Protein AF-A0A2N2T856-F1 (afdb_monomer_lite)

Secondary structure (DSSP, 8-state):
----HHHHHHHHHHHHHHHT-SS-HHHHHHHHHHH-TT--HHHHHHHHHHHHHHHHTHHHHHHSSSS--HHHHHHHHHHHTT---HHHHTTTS-HHHHHHHHH---TT--HHHHHT--HHHHHHHTTTS-HHHHHHHHHHHTSPPPEEEEE-TTT--HHHHHHHHHHTT--EEE-SS-TTEEEESS---GGGSHHHHTTSEEE--HHHHHHHHHHT--TT-EEEEET-TTTHHHHHHHHHTTT-SEEEEE-S-HHHHTTHHHHHHH--

Sequence (268 aa):
MELTPPLLQLATQALDRVLDFKRPADSELSAFFRDNKKLGPRERAFVAEAVFGVLRRYRYLSVVVPAANPRTLIIAWLIKSRGMSGATLEQFAKPELVQHIRDAKTDDLPLAVAAELPEWVVEKLQPVMSDADILVLGRALQQPAPMDVRVNAYKADRDTVLAQLREEGLAVEPTPYSPWGIRFKDHPAINRHPLFVDGSLEVQDDGSQLLALLLGARRGEMVCDFCAGAGGKTLAIGAMMASTGRLYAFDVAEKRLVKLKPRLARSG

Structure (mmCIF, N/CA/C/O backbone):
data_AF-A0A2N2T856-F1
#
_entry.id   AF-A0A2N2T856-F1
#
loop_
_atom_site.group_PDB
_atom_site.id
_atom_site.type_symbol
_atom_site.label_atom_id
_atom_site.label_alt_id
_atom_site.label_comp_id
_atom_site.label_asym_id
_atom_site.label_entity_id
_atom_site.label_seq_id
_atom_site.pdbx_PDB_ins_code
_atom_site.Cartn_x
_atom_site.Cartn_y
_atom_site.Cartn_z
_atom_site.occupancy
_atom_site.B_iso_or_equiv
_atom_site.auth_seq_id
_atom_site.auth_comp_id
_atom_site.auth_asym_id
_atom_site.auth_atom_id
_atom_site.pdbx_PDB_model_num
ATOM 1 N N . MET A 1 1 ? 21.699 0.999 -1.774 1.00 67.12 1 MET A N 1
ATOM 2 C CA . MET A 1 1 ? 22.131 -0.410 -1.879 1.00 67.12 1 MET A CA 1
ATOM 3 C C . MET A 1 1 ? 22.601 -0.630 -3.299 1.00 67.12 1 MET A C 1
ATOM 5 O O . MET A 1 1 ? 21.947 -0.122 -4.202 1.00 67.12 1 MET A O 1
ATOM 9 N N . GLU A 1 2 ? 23.722 -1.315 -3.479 1.00 84.25 2 GLU A N 1
ATOM 10 C CA . GLU A 1 2 ? 24.259 -1.640 -4.800 1.00 84.25 2 GLU A CA 1
ATOM 11 C C . GLU A 1 2 ? 23.470 -2.799 -5.427 1.00 84.25 2 GLU A C 1
ATOM 13 O O . GLU A 1 2 ? 23.061 -3.730 -4.728 1.00 84.25 2 GLU A O 1
ATOM 18 N N . LEU A 1 3 ? 23.191 -2.710 -6.728 1.00 92.44 3 LEU A N 1
ATOM 19 C CA . LEU A 1 3 ? 22.510 -3.770 -7.466 1.00 92.44 3 LEU A CA 1
ATOM 20 C C . LEU A 1 3 ? 23.488 -4.928 -7.690 1.00 92.44 3 LEU A C 1
ATOM 22 O O . LEU A 1 3 ? 24.631 -4.699 -8.062 1.00 92.44 3 LEU A O 1
ATOM 26 N N . THR A 1 4 ? 23.042 -6.170 -7.504 1.00 93.94 4 THR A N 1
ATOM 27 C CA . THR A 1 4 ? 23.861 -7.364 -7.771 1.00 93.94 4 THR A CA 1
ATOM 28 C C . THR A 1 4 ? 23.115 -8.339 -8.684 1.00 93.94 4 THR A C 1
ATOM 30 O O . THR A 1 4 ? 21.877 -8.329 -8.702 1.00 93.94 4 THR A O 1
ATOM 33 N N . PRO A 1 5 ? 23.815 -9.211 -9.442 1.00 94.00 5 PRO A N 1
ATOM 34 C CA . PRO A 1 5 ? 23.141 -10.161 -10.324 1.00 94.00 5 PRO A CA 1
ATOM 35 C C . PRO A 1 5 ? 22.185 -11.114 -9.580 1.00 94.00 5 PRO A C 1
ATOM 37 O O . PRO A 1 5 ? 21.058 -11.283 -10.057 1.00 94.00 5 PRO A O 1
ATOM 40 N N . PRO A 1 6 ? 22.541 -11.668 -8.395 1.00 95.06 6 PRO A N 1
ATOM 41 C CA . PRO A 1 6 ? 21.612 -12.474 -7.602 1.00 95.06 6 PRO A CA 1
ATOM 42 C C . PRO A 1 6 ? 20.369 -11.695 -7.166 1.00 95.06 6 PRO A C 1
ATOM 44 O O . PRO A 1 6 ? 19.256 -12.211 -7.240 1.00 95.06 6 PRO A O 1
ATOM 47 N N . LEU A 1 7 ? 20.533 -10.436 -6.752 1.00 95.38 7 LEU A N 1
ATOM 48 C CA . LEU A 1 7 ? 19.412 -9.613 -6.310 1.00 95.38 7 LEU A CA 1
ATOM 49 C C . LEU A 1 7 ? 18.451 -9.285 -7.463 1.00 95.38 7 LEU A C 1
ATOM 51 O O . LEU A 1 7 ? 17.234 -9.364 -7.296 1.00 95.38 7 LEU A O 1
ATOM 55 N N . LEU A 1 8 ? 18.984 -8.976 -8.649 1.00 96.38 8 LEU A N 1
ATOM 56 C CA . LEU A 1 8 ? 18.178 -8.782 -9.854 1.00 96.38 8 LEU A CA 1
ATOM 57 C C . LEU A 1 8 ? 17.427 -10.065 -10.243 1.00 96.38 8 LEU A C 1
ATOM 59 O O . LEU A 1 8 ? 16.256 -10.007 -10.622 1.00 96.38 8 LEU A O 1
ATOM 63 N N . GLN A 1 9 ? 18.079 -11.226 -10.139 1.00 96.88 9 GLN A N 1
ATOM 64 C CA . GLN A 1 9 ? 17.449 -12.519 -10.407 1.00 96.88 9 GLN A CA 1
ATOM 65 C C . GLN A 1 9 ? 16.299 -12.800 -9.431 1.00 96.88 9 GLN A C 1
ATOM 67 O O . GLN A 1 9 ? 15.224 -13.205 -9.867 1.00 96.88 9 GLN A O 1
ATOM 72 N N . LEU A 1 10 ? 16.487 -12.527 -8.139 1.00 97.31 10 LEU A N 1
ATOM 73 C CA . LEU A 1 10 ? 15.441 -12.672 -7.124 1.00 97.31 10 LEU A CA 1
ATOM 74 C C . LEU A 1 10 ? 14.243 -11.758 -7.398 1.00 97.31 10 LEU A C 1
ATOM 76 O O . LEU A 1 10 ? 13.104 -12.212 -7.338 1.00 97.31 10 LEU A O 1
ATOM 80 N N . ALA A 1 11 ? 14.487 -10.492 -7.747 1.00 98.00 11 ALA A N 1
ATOM 81 C CA . ALA A 1 11 ? 13.417 -9.570 -8.126 1.00 98.00 11 ALA A CA 1
ATOM 82 C C . ALA A 1 11 ? 12.671 -10.050 -9.384 1.00 98.00 11 ALA A C 1
ATOM 84 O O . ALA A 1 11 ? 11.444 -10.001 -9.425 1.00 98.00 11 ALA A O 1
ATOM 85 N N . THR A 1 12 ? 13.400 -10.586 -10.370 1.00 97.94 12 THR A N 1
ATOM 86 C CA . THR A 1 12 ? 12.825 -11.170 -11.595 1.00 97.94 12 THR A CA 1
ATOM 87 C C . THR A 1 12 ? 11.903 -12.346 -11.269 1.00 97.94 12 THR A C 1
ATOM 89 O O . THR A 1 12 ? 10.775 -12.380 -11.743 1.00 97.94 12 THR A O 1
ATOM 92 N N . GLN A 1 13 ? 12.348 -13.280 -10.421 1.00 97.81 13 GLN A N 1
ATOM 93 C CA . GLN A 1 13 ? 11.553 -14.441 -9.997 1.00 97.81 13 GLN A CA 1
ATOM 94 C C . GLN A 1 13 ? 10.320 -14.045 -9.178 1.00 97.81 13 GLN A C 1
ATOM 96 O O . GLN A 1 13 ? 9.264 -14.659 -9.312 1.00 97.81 13 GLN A O 1
ATOM 101 N N . ALA A 1 14 ? 10.445 -13.034 -8.315 1.00 97.88 14 ALA A N 1
ATOM 102 C CA . ALA A 1 14 ? 9.319 -12.530 -7.540 1.00 97.88 14 ALA A CA 1
ATOM 103 C C . ALA A 1 14 ? 8.265 -11.880 -8.448 1.00 97.88 14 ALA A C 1
ATOM 105 O O . ALA A 1 14 ? 7.078 -12.155 -8.294 1.00 97.88 14 ALA A O 1
ATOM 106 N N . LEU A 1 15 ? 8.697 -11.054 -9.406 1.00 98.25 15 LEU A N 1
ATOM 107 C CA . LEU A 1 15 ? 7.801 -10.405 -10.360 1.00 98.25 15 LEU A CA 1
ATOM 108 C C . LEU A 1 15 ? 7.115 -11.421 -11.283 1.00 98.25 15 LEU A C 1
ATOM 110 O O . LEU A 1 15 ? 5.923 -11.286 -11.528 1.00 98.25 15 LEU A O 1
ATOM 114 N N . ASP A 1 16 ? 7.831 -12.451 -11.736 1.00 97.62 16 ASP A N 1
ATOM 115 C CA . ASP A 1 16 ? 7.279 -13.538 -12.555 1.00 97.62 16 ASP A CA 1
ATOM 116 C C . ASP A 1 16 ? 6.061 -14.198 -11.885 1.00 97.62 16 ASP A C 1
ATOM 118 O O . ASP A 1 16 ? 4.973 -14.226 -12.453 1.00 97.62 16 ASP A O 1
ATOM 122 N N . ARG A 1 17 ? 6.190 -14.583 -10.606 1.00 96.50 17 ARG A N 1
ATOM 123 C CA . ARG A 1 17 ? 5.071 -15.143 -9.821 1.00 96.50 17 ARG A CA 1
ATOM 124 C C . ARG A 1 17 ? 3.871 -14.204 -9.709 1.00 96.50 17 ARG A C 1
ATOM 126 O O . ARG A 1 17 ? 2.739 -14.659 -9.582 1.00 96.50 17 ARG A O 1
ATOM 133 N N . VAL A 1 18 ? 4.119 -12.898 -9.684 1.00 96.94 18 VAL A N 1
ATOM 134 C CA . VAL A 1 18 ? 3.075 -11.883 -9.520 1.00 96.94 18 VAL A CA 1
ATOM 135 C C . VAL A 1 18 ? 2.354 -11.604 -10.842 1.00 96.94 18 VAL A C 1
ATOM 137 O O . VAL A 1 18 ? 1.139 -11.403 -10.835 1.00 96.94 18 VAL A O 1
ATOM 140 N N . LEU A 1 19 ? 3.069 -11.642 -11.970 1.00 95.56 19 LEU A N 1
ATOM 141 C CA . LEU A 1 19 ? 2.508 -11.431 -13.310 1.00 95.56 19 LEU A CA 1
ATOM 142 C C . LEU A 1 19 ? 1.691 -12.622 -13.836 1.00 95.56 19 LEU A C 1
ATOM 144 O O . LEU A 1 19 ? 1.009 -12.488 -14.846 1.00 95.56 19 LEU A O 1
ATOM 148 N N . ASP A 1 20 ? 1.668 -13.745 -13.119 1.00 92.25 20 ASP A N 1
ATOM 149 C CA . ASP A 1 20 ? 0.710 -14.835 -13.341 1.00 92.25 20 ASP A CA 1
ATOM 150 C C . ASP A 1 20 ? -0.743 -14.448 -12.987 1.00 92.25 20 ASP A C 1
ATOM 152 O O . ASP A 1 20 ? -1.675 -15.170 -13.340 1.00 92.25 20 ASP A O 1
ATOM 156 N N . PHE A 1 21 ? -0.950 -13.362 -12.227 1.00 88.88 21 PHE A N 1
ATOM 157 C CA . PHE A 1 21 ? -2.255 -12.839 -11.782 1.00 88.88 21 PHE A CA 1
ATOM 158 C C . PHE A 1 21 ? -3.193 -13.850 -11.084 1.00 88.88 21 PHE A C 1
ATOM 160 O O . PHE A 1 21 ? -4.389 -13.602 -10.934 1.00 88.88 21 PHE A O 1
ATOM 167 N N . LYS A 1 22 ? -2.671 -14.979 -10.588 1.00 91.69 22 LYS A N 1
ATOM 168 C CA . LYS A 1 22 ? -3.469 -16.013 -9.896 1.00 91.69 22 LYS A CA 1
ATOM 169 C C . LYS A 1 22 ? -3.916 -15.600 -8.496 1.00 91.69 22 LYS A C 1
ATOM 171 O O . LYS A 1 22 ? -4.908 -16.121 -7.986 1.00 91.69 22 LYS A O 1
ATOM 176 N N . ARG A 1 23 ? -3.164 -14.714 -7.841 1.00 93.12 23 ARG A N 1
ATOM 177 C CA . ARG A 1 23 ? -3.439 -14.209 -6.491 1.00 93.12 23 ARG A CA 1
ATOM 178 C C . ARG A 1 23 ? -2.992 -12.749 -6.364 1.00 93.12 23 ARG A C 1
ATOM 180 O O . ARG A 1 23 ? -2.212 -12.281 -7.191 1.00 93.12 23 ARG A O 1
ATOM 187 N N . PRO A 1 24 ? -3.446 -12.031 -5.321 1.00 94.38 24 PRO A N 1
ATOM 188 C CA . PRO A 1 24 ? -2.979 -10.678 -5.041 1.00 94.38 24 PRO A CA 1
ATOM 189 C C . PRO A 1 24 ? -1.450 -10.588 -4.912 1.00 94.38 24 PRO A C 1
ATOM 191 O O . PRO A 1 24 ? -0.816 -11.454 -4.302 1.00 94.38 24 PRO A O 1
ATOM 194 N N . ALA A 1 25 ? -0.865 -9.521 -5.463 1.00 95.44 25 ALA A N 1
ATOM 195 C CA . ALA A 1 25 ? 0.586 -9.329 -5.534 1.00 95.44 25 ALA A CA 1
ATOM 196 C C . ALA A 1 25 ? 1.273 -9.343 -4.157 1.00 95.44 25 ALA A C 1
ATOM 198 O O . ALA A 1 25 ? 2.336 -9.935 -3.992 1.00 95.44 25 ALA A O 1
ATOM 199 N N . ASP A 1 26 ? 0.647 -8.736 -3.149 1.00 94.06 26 ASP A N 1
ATOM 200 C CA . ASP A 1 26 ? 1.120 -8.724 -1.761 1.00 94.06 26 ASP A CA 1
ATOM 201 C C . ASP A 1 26 ? 1.180 -10.133 -1.152 1.00 94.06 26 ASP A C 1
ATOM 203 O O . ASP A 1 26 ? 2.118 -10.478 -0.425 1.00 94.06 26 ASP A O 1
ATOM 207 N N . SER A 1 27 ? 0.199 -10.970 -1.485 1.00 94.31 27 SER A N 1
ATOM 208 C CA . SER A 1 27 ? 0.093 -12.350 -1.027 1.00 94.31 27 SER A CA 1
ATOM 209 C C . SER A 1 27 ? 1.157 -13.237 -1.676 1.00 94.31 27 SER A C 1
ATOM 211 O O . SER A 1 27 ? 1.804 -14.014 -0.965 1.00 94.31 27 SER A O 1
ATOM 213 N N . GLU A 1 28 ? 1.383 -13.090 -2.985 1.00 96.62 28 GLU A N 1
ATOM 214 C CA . GLU A 1 28 ? 2.440 -13.811 -3.709 1.00 96.62 28 GLU A CA 1
ATOM 215 C C . GLU A 1 28 ? 3.835 -13.375 -3.268 1.00 96.62 28 GLU A C 1
ATOM 217 O O . GLU A 1 28 ? 4.680 -14.217 -2.967 1.00 96.62 28 GLU A O 1
ATOM 222 N N . LEU A 1 29 ? 4.068 -12.073 -3.106 1.00 96.31 29 LEU A N 1
ATOM 223 C CA . LEU A 1 29 ? 5.341 -11.559 -2.611 1.00 96.31 29 LEU A CA 1
ATOM 224 C C . LEU A 1 29 ? 5.622 -12.025 -1.171 1.00 96.31 29 LEU A C 1
ATOM 226 O O . LEU A 1 29 ? 6.735 -12.436 -0.837 1.00 96.31 29 LEU A O 1
ATOM 230 N N . SER A 1 30 ? 4.593 -12.044 -0.319 1.00 95.19 30 SER A N 1
ATOM 231 C CA . SER A 1 30 ? 4.699 -12.599 1.033 1.00 95.19 30 SER A CA 1
ATOM 232 C C . SER A 1 30 ? 5.027 -14.094 1.019 1.00 95.19 30 SER A C 1
ATOM 234 O O . SER A 1 30 ? 5.785 -14.560 1.870 1.00 95.19 30 SER A O 1
ATOM 236 N N . ALA A 1 31 ? 4.460 -14.863 0.083 1.00 96.06 31 ALA A N 1
ATOM 237 C CA . ALA A 1 31 ? 4.803 -16.272 -0.108 1.00 96.06 31 ALA A CA 1
ATOM 238 C C . ALA A 1 31 ? 6.249 -16.434 -0.584 1.00 96.06 31 ALA A C 1
ATOM 240 O O . ALA A 1 31 ? 7.007 -17.183 0.028 1.00 96.06 31 ALA A O 1
ATOM 241 N N . PHE A 1 32 ? 6.667 -15.645 -1.573 1.00 96.94 32 PHE A N 1
ATOM 242 C CA . PHE A 1 32 ? 8.035 -15.625 -2.073 1.00 96.94 32 PHE A CA 1
ATOM 243 C C . PHE A 1 32 ? 9.062 -15.373 -0.958 1.00 96.94 32 PHE A C 1
ATOM 245 O O . PHE A 1 32 ? 10.062 -16.083 -0.869 1.00 96.94 32 PHE A O 1
ATOM 252 N N . PHE A 1 33 ? 8.818 -14.426 -0.045 1.00 97.25 33 PHE A N 1
ATOM 253 C CA . PHE A 1 33 ? 9.728 -14.183 1.084 1.00 97.25 33 PHE A CA 1
ATOM 254 C C . PHE A 1 33 ? 9.737 -15.295 2.138 1.00 97.25 33 PHE A C 1
ATOM 256 O O . PHE A 1 33 ? 10.761 -15.486 2.800 1.00 97.25 33 PHE A O 1
ATOM 263 N N . ARG A 1 34 ? 8.637 -16.043 2.297 1.00 96.12 34 ARG A N 1
ATOM 264 C CA . ARG A 1 34 ? 8.609 -17.237 3.160 1.00 96.12 34 ARG A CA 1
ATOM 265 C C . ARG A 1 34 ? 9.413 -18.386 2.568 1.00 96.12 34 ARG A C 1
ATOM 267 O O . ARG A 1 34 ? 10.055 -19.100 3.335 1.00 96.12 34 ARG A O 1
ATOM 274 N N . ASP A 1 35 ? 9.408 -18.527 1.247 1.00 96.50 35 ASP A N 1
ATOM 275 C CA . ASP A 1 35 ? 10.230 -19.511 0.538 1.00 96.50 35 ASP A CA 1
ATOM 276 C C . ASP A 1 35 ? 11.718 -19.111 0.576 1.00 96.50 35 ASP A C 1
ATOM 278 O O . ASP A 1 35 ? 12.602 -19.959 0.665 1.00 96.50 35 ASP A O 1
ATOM 282 N N . ASN A 1 36 ? 12.002 -17.805 0.613 1.00 95.56 36 ASN A N 1
ATOM 283 C CA . ASN A 1 36 ? 13.349 -17.229 0.610 1.00 95.56 36 ASN A CA 1
ATOM 284 C C . ASN A 1 36 ? 13.733 -16.625 1.977 1.00 95.56 36 ASN A C 1
ATOM 286 O O . ASN A 1 36 ? 14.029 -15.433 2.115 1.00 95.56 36 ASN A O 1
ATOM 290 N N . LYS A 1 37 ? 13.749 -17.459 3.026 1.00 93.81 37 LYS A N 1
ATOM 291 C CA . LYS A 1 37 ? 13.978 -17.010 4.419 1.00 93.81 37 LYS A CA 1
ATOM 292 C C . LYS A 1 37 ? 15.338 -16.351 4.662 1.00 93.81 37 LYS A C 1
ATOM 294 O O . LYS A 1 37 ? 15.437 -15.543 5.580 1.00 93.81 37 LYS A O 1
ATOM 299 N N . LYS A 1 38 ? 16.346 -16.688 3.850 1.00 93.69 38 LYS A N 1
ATOM 300 C CA . LYS A 1 38 ? 17.722 -16.175 3.960 1.00 93.69 38 LYS A CA 1
ATOM 301 C C . LYS A 1 38 ? 17.860 -14.701 3.563 1.00 93.69 38 LYS A C 1
ATOM 303 O O . LYS A 1 38 ? 18.870 -14.103 3.906 1.00 93.69 38 LYS A O 1
ATOM 308 N N . LEU A 1 39 ? 16.866 -14.129 2.875 1.00 93.00 39 LEU A N 1
ATOM 309 C CA . LEU A 1 39 ? 16.905 -12.726 2.465 1.00 93.00 39 LEU A CA 1
ATOM 310 C C . LEU A 1 39 ? 16.872 -11.798 3.677 1.00 93.00 39 LEU A C 1
ATOM 312 O O . LEU A 1 39 ? 15.948 -11.848 4.498 1.00 93.00 39 LEU A O 1
ATOM 316 N N . GLY A 1 40 ? 17.862 -10.918 3.742 1.00 92.81 40 GLY A N 1
ATOM 317 C CA . GLY A 1 40 ? 17.940 -9.850 4.716 1.00 92.81 40 GLY A CA 1
ATOM 318 C C . GLY A 1 40 ? 16.910 -8.742 4.452 1.00 92.81 40 GLY A C 1
ATOM 319 O O . GLY A 1 40 ? 16.303 -8.668 3.377 1.00 92.81 40 GLY A O 1
ATOM 320 N N . PRO A 1 41 ? 16.715 -7.825 5.417 1.00 91.06 41 PRO A N 1
ATOM 321 C CA . PRO A 1 41 ? 15.741 -6.740 5.293 1.00 91.06 41 PRO A CA 1
ATOM 322 C C . PRO A 1 41 ? 15.954 -5.849 4.060 1.00 91.06 41 PRO A C 1
ATOM 324 O O . PRO A 1 41 ? 14.988 -5.480 3.400 1.00 91.06 41 PRO A O 1
ATOM 327 N N . ARG A 1 42 ? 17.214 -5.544 3.716 1.00 91.88 42 ARG A N 1
ATOM 328 C CA . ARG A 1 42 ? 17.561 -4.684 2.569 1.00 91.88 42 ARG A CA 1
ATOM 329 C C . ARG A 1 42 ? 17.211 -5.328 1.225 1.00 91.88 42 ARG A C 1
ATOM 331 O O . ARG A 1 42 ? 16.672 -4.661 0.349 1.00 91.88 42 ARG A O 1
ATOM 338 N N . GLU A 1 43 ? 17.470 -6.625 1.084 1.00 95.06 43 GLU A N 1
ATOM 339 C CA . GLU A 1 43 ? 17.155 -7.382 -0.133 1.00 95.06 43 GLU A CA 1
ATOM 340 C C . GLU A 1 43 ? 15.642 -7.510 -0.310 1.00 95.06 43 GLU A C 1
ATOM 342 O O . GLU A 1 43 ? 15.123 -7.259 -1.394 1.00 95.06 43 GLU A O 1
ATOM 347 N N . ARG A 1 44 ? 14.915 -7.820 0.775 1.00 95.12 44 ARG A N 1
ATOM 348 C CA . ARG A 1 44 ? 13.445 -7.855 0.765 1.00 95.12 44 ARG A CA 1
ATOM 349 C C . ARG A 1 44 ? 12.843 -6.510 0.378 1.00 95.12 44 ARG A C 1
ATOM 351 O O . ARG A 1 44 ? 11.920 -6.483 -0.430 1.00 95.12 44 ARG A O 1
ATOM 358 N N . ALA A 1 45 ? 13.375 -5.414 0.923 1.00 93.25 45 ALA A N 1
ATOM 359 C CA . ALA A 1 45 ? 12.923 -4.068 0.591 1.00 93.25 45 ALA A CA 1
ATOM 360 C C . ALA A 1 45 ? 13.080 -3.781 -0.908 1.00 93.25 45 ALA A C 1
ATOM 362 O O . ALA A 1 45 ? 12.118 -3.369 -1.544 1.00 93.25 45 ALA A O 1
ATOM 363 N N . PHE A 1 46 ? 14.241 -4.089 -1.493 1.00 95.88 46 PHE A N 1
ATOM 364 C CA . PHE A 1 46 ? 14.455 -3.906 -2.930 1.00 95.88 46 PHE A CA 1
ATOM 365 C C . PHE A 1 46 ? 13.557 -4.788 -3.791 1.00 95.88 46 PHE A C 1
ATOM 367 O O . PHE A 1 46 ? 12.981 -4.300 -4.755 1.00 95.88 46 PHE A O 1
ATOM 374 N N . VAL A 1 47 ? 13.416 -6.075 -3.459 1.00 97.31 47 VAL A N 1
ATOM 375 C CA . VAL A 1 47 ? 12.544 -6.981 -4.223 1.00 97.31 47 VAL A CA 1
ATOM 376 C C . VAL A 1 47 ? 11.098 -6.480 -4.188 1.00 97.31 47 VAL A C 1
ATOM 378 O O . VAL A 1 47 ? 10.442 -6.444 -5.225 1.00 97.31 47 VAL A O 1
ATOM 381 N N . ALA A 1 48 ? 10.612 -6.036 -3.025 1.00 95.81 48 ALA A N 1
ATOM 382 C CA . ALA A 1 48 ? 9.281 -5.451 -2.901 1.00 95.81 48 ALA A CA 1
ATOM 383 C C . ALA A 1 48 ? 9.140 -4.146 -3.699 1.00 95.81 48 ALA A C 1
ATOM 385 O O . ALA A 1 48 ? 8.160 -3.976 -4.424 1.00 95.81 48 ALA A O 1
ATOM 386 N N . GLU A 1 49 ? 10.123 -3.249 -3.598 1.00 94.69 49 GLU A N 1
ATOM 387 C CA . GLU A 1 49 ? 10.151 -1.983 -4.333 1.00 94.69 49 GLU A CA 1
ATOM 388 C C . GLU A 1 49 ? 10.137 -2.216 -5.848 1.00 94.69 49 GLU A C 1
ATOM 390 O O . GLU A 1 49 ? 9.356 -1.579 -6.549 1.00 94.69 49 GLU A O 1
ATOM 395 N N . ALA A 1 50 ? 10.931 -3.165 -6.347 1.00 96.81 50 ALA A N 1
ATOM 396 C CA . ALA A 1 50 ? 10.983 -3.513 -7.762 1.00 96.81 50 ALA A CA 1
ATOM 397 C C . ALA A 1 50 ? 9.654 -4.101 -8.252 1.00 96.81 50 ALA A C 1
ATOM 399 O O . ALA A 1 50 ? 9.130 -3.657 -9.270 1.00 96.81 50 ALA A O 1
ATOM 400 N N . VAL A 1 51 ? 9.072 -5.056 -7.516 1.00 97.31 51 VAL A N 1
ATOM 401 C CA . VAL A 1 51 ? 7.790 -5.678 -7.887 1.00 97.31 51 VAL A CA 1
ATOM 402 C C . VAL A 1 51 ? 6.676 -4.635 -7.940 1.00 97.31 51 VAL A C 1
ATOM 404 O O . VAL A 1 51 ? 6.033 -4.477 -8.975 1.00 97.31 51 VAL A O 1
ATOM 407 N N . PHE A 1 52 ? 6.455 -3.882 -6.860 1.00 95.62 52 PHE A N 1
ATOM 408 C CA . PHE A 1 52 ? 5.379 -2.889 -6.836 1.00 95.62 52 PHE A CA 1
ATOM 409 C C . PHE A 1 52 ? 5.669 -1.682 -7.729 1.00 95.62 52 PHE A C 1
ATOM 411 O O . PHE A 1 52 ? 4.741 -1.116 -8.301 1.00 95.62 52 PHE A O 1
ATOM 418 N N . GLY A 1 53 ? 6.937 -1.301 -7.882 1.00 95.38 53 GLY A N 1
ATOM 419 C CA . GLY A 1 53 ? 7.363 -0.246 -8.793 1.00 95.38 53 GLY A CA 1
ATOM 420 C C . GLY A 1 53 ? 7.075 -0.589 -10.253 1.00 95.38 53 GLY A C 1
ATOM 421 O O . GLY A 1 53 ? 6.559 0.258 -10.979 1.00 95.38 53 GLY A O 1
ATOM 422 N N . VAL A 1 54 ? 7.331 -1.837 -10.661 1.00 96.88 54 VAL A N 1
ATOM 423 C CA . VAL A 1 54 ? 6.952 -2.330 -11.990 1.00 96.88 54 VAL A CA 1
ATOM 424 C C . VAL A 1 54 ? 5.438 -2.397 -12.136 1.00 96.88 54 VAL A C 1
ATOM 426 O O . VAL A 1 54 ? 4.926 -1.902 -13.129 1.00 96.88 54 VAL A O 1
ATOM 429 N N . LEU A 1 55 ? 4.705 -2.950 -11.163 1.00 95.38 55 LEU A N 1
ATOM 430 C CA . LEU A 1 55 ? 3.243 -3.056 -11.258 1.00 95.38 55 LEU A CA 1
ATOM 431 C C . LEU A 1 55 ? 2.552 -1.698 -11.410 1.00 95.38 55 LEU A C 1
ATOM 433 O O . LEU A 1 55 ? 1.638 -1.573 -12.220 1.00 95.38 55 LEU A O 1
ATOM 437 N N . ARG A 1 56 ? 2.991 -0.681 -10.655 1.00 94.50 56 ARG A N 1
ATOM 438 C CA . ARG A 1 56 ? 2.437 0.680 -10.751 1.00 94.50 56 ARG A CA 1
ATOM 439 C C . ARG A 1 56 ? 2.719 1.344 -12.092 1.00 94.50 56 ARG A C 1
ATOM 441 O O . ARG A 1 56 ? 1.997 2.262 -12.453 1.00 94.50 56 ARG A O 1
ATOM 448 N N . ARG A 1 57 ? 3.778 0.917 -12.786 1.00 95.12 57 ARG A N 1
ATOM 449 C CA . ARG A 1 57 ? 4.200 1.479 -14.072 1.00 95.12 57 ARG A CA 1
ATOM 450 C C . ARG A 1 57 ? 4.132 0.475 -15.222 1.00 95.12 57 ARG A C 1
ATOM 452 O O . ARG A 1 57 ? 4.886 0.578 -16.187 1.00 95.12 57 ARG A O 1
ATOM 459 N N . TYR A 1 58 ? 3.315 -0.567 -15.088 1.00 95.88 58 TYR A N 1
ATOM 460 C CA . TYR A 1 58 ? 3.399 -1.729 -15.967 1.00 95.88 58 TYR A CA 1
ATOM 461 C C . TYR A 1 58 ? 3.085 -1.365 -17.420 1.00 95.88 58 TYR A C 1
ATOM 463 O O . TYR A 1 58 ? 3.750 -1.873 -18.324 1.00 95.88 58 TYR A O 1
ATOM 471 N N . ARG A 1 59 ? 2.117 -0.470 -17.665 1.00 95.81 59 ARG A N 1
ATOM 472 C CA . ARG A 1 59 ? 1.707 -0.104 -19.028 1.00 95.81 59 ARG A CA 1
ATOM 473 C C . ARG A 1 59 ? 2.784 0.712 -19.714 1.00 95.81 59 ARG A C 1
ATOM 475 O O . ARG A 1 59 ? 3.204 0.346 -20.807 1.00 95.81 59 ARG A O 1
ATOM 482 N N . TYR A 1 60 ? 3.294 1.749 -19.052 1.00 96.56 60 TYR A N 1
ATOM 483 C CA . TYR A 1 60 ? 4.407 2.538 -19.569 1.00 96.56 60 TYR A CA 1
ATOM 484 C C . TYR A 1 60 ? 5.643 1.669 -19.803 1.00 96.56 60 TYR A C 1
ATOM 486 O O . TYR A 1 60 ? 6.256 1.721 -20.868 1.00 96.56 60 TYR A O 1
ATOM 494 N N . LEU A 1 61 ? 6.005 0.839 -18.818 1.00 97.38 61 LEU A N 1
ATOM 495 C CA . LEU A 1 61 ? 7.196 0.000 -18.906 1.00 97.38 61 LEU A CA 1
ATOM 496 C C . LEU A 1 61 ? 7.089 -1.036 -20.025 1.00 97.38 61 LEU A C 1
ATOM 498 O O . LEU A 1 61 ? 8.105 -1.365 -20.625 1.00 97.38 61 LEU A O 1
ATOM 502 N N . SER A 1 62 ? 5.881 -1.509 -20.334 1.00 96.69 62 SER A N 1
ATOM 503 C CA . SER A 1 62 ? 5.636 -2.430 -21.447 1.00 96.69 62 SER A CA 1
ATOM 504 C C . SER A 1 62 ? 5.824 -1.775 -22.818 1.00 96.69 62 SER A C 1
ATOM 506 O O . SER A 1 62 ? 6.179 -2.474 -23.760 1.00 96.69 62 SER A O 1
ATOM 508 N N . VAL A 1 63 ? 5.637 -0.455 -22.932 1.00 96.50 63 VAL A N 1
ATOM 509 C CA . VAL A 1 63 ? 5.874 0.295 -24.180 1.00 96.50 63 VAL A CA 1
ATOM 510 C C . VAL A 1 63 ? 7.362 0.551 -24.422 1.00 96.50 63 VAL A C 1
ATOM 512 O O . VAL A 1 63 ? 7.814 0.522 -25.561 1.00 96.50 63 VAL A O 1
ATOM 515 N N . VAL A 1 64 ? 8.143 0.793 -23.366 1.00 96.50 64 VAL A N 1
ATOM 516 C CA . VAL A 1 64 ? 9.570 1.154 -23.500 1.00 96.50 64 VAL A CA 1
ATOM 517 C C . VAL A 1 64 ? 10.510 -0.048 -23.634 1.00 96.50 64 VAL A C 1
ATOM 519 O O . VAL A 1 64 ? 11.719 0.134 -23.775 1.00 96.50 64 VAL A O 1
ATOM 522 N N . VAL A 1 65 ? 9.991 -1.273 -23.534 1.00 97.19 65 VAL A N 1
ATOM 523 C CA . VAL A 1 65 ? 10.768 -2.510 -23.689 1.00 97.19 65 VAL A CA 1
ATOM 524 C C . VAL A 1 65 ? 10.424 -3.200 -25.008 1.00 97.19 65 VAL A C 1
ATOM 526 O O . VAL A 1 65 ? 9.268 -3.187 -25.418 1.00 97.19 65 VAL A O 1
ATOM 529 N N . PRO A 1 66 ? 11.380 -3.908 -25.636 1.00 94.12 66 PRO A N 1
ATOM 530 C CA . PRO A 1 66 ? 11.109 -4.630 -26.881 1.00 94.12 66 PRO A CA 1
ATOM 531 C C . PRO A 1 66 ? 10.203 -5.852 -26.667 1.00 94.12 66 PRO A C 1
ATOM 533 O O . PRO A 1 66 ? 9.514 -6.293 -27.581 1.00 94.12 66 PRO A O 1
ATOM 536 N N . ALA A 1 67 ? 10.222 -6.422 -25.460 1.00 95.19 67 ALA A N 1
ATOM 537 C CA . ALA A 1 67 ? 9.334 -7.495 -25.037 1.00 95.19 67 ALA A CA 1
ATOM 538 C C . ALA A 1 67 ? 9.080 -7.369 -23.534 1.00 95.19 67 ALA A C 1
ATOM 540 O O . ALA A 1 67 ? 10.035 -7.279 -22.755 1.00 95.19 67 ALA A O 1
ATOM 541 N N . ALA A 1 68 ? 7.812 -7.384 -23.125 1.00 95.12 68 ALA A N 1
ATOM 542 C CA . ALA A 1 68 ? 7.409 -7.276 -21.727 1.00 95.12 68 ALA A CA 1
ATOM 543 C C . ALA A 1 68 ? 7.574 -8.626 -21.012 1.00 95.12 68 ALA A C 1
ATOM 545 O O . ALA A 1 68 ? 6.697 -9.483 -21.046 1.00 95.12 68 ALA A O 1
ATOM 546 N N . ASN A 1 69 ? 8.721 -8.820 -20.363 1.00 96.44 69 ASN A N 1
ATOM 547 C CA . ASN A 1 69 ? 8.976 -9.946 -19.467 1.00 96.44 69 ASN A CA 1
ATOM 548 C C . ASN A 1 69 ? 9.525 -9.428 -18.128 1.00 96.44 69 ASN A C 1
ATOM 550 O O . ASN A 1 69 ? 9.994 -8.288 -18.062 1.00 96.44 69 ASN A O 1
ATOM 554 N N . PRO A 1 70 ? 9.503 -10.232 -17.049 1.00 97.69 70 PRO A N 1
ATOM 555 C CA . PRO A 1 70 ? 9.881 -9.750 -15.724 1.00 97.69 70 PRO A CA 1
ATOM 556 C C . PRO A 1 70 ? 11.265 -9.085 -15.679 1.00 97.69 70 PRO A C 1
ATOM 558 O O . PRO A 1 70 ? 11.444 -8.051 -15.037 1.00 97.69 70 PRO A O 1
ATOM 561 N N . ARG A 1 71 ? 12.250 -9.626 -16.409 1.00 97.38 71 ARG A N 1
ATOM 562 C CA . ARG A 1 71 ? 13.614 -9.087 -16.406 1.00 97.38 71 ARG A CA 1
ATOM 563 C C . ARG A 1 71 ? 13.689 -7.738 -17.120 1.00 97.38 71 ARG A C 1
ATOM 565 O O . ARG A 1 71 ? 14.267 -6.802 -16.573 1.00 97.38 71 ARG A O 1
ATOM 572 N N . THR A 1 72 ? 13.140 -7.632 -18.331 1.00 97.69 72 THR A N 1
ATOM 573 C CA . THR A 1 72 ? 13.174 -6.383 -19.115 1.00 97.69 72 THR A CA 1
ATOM 574 C C . THR A 1 72 ? 12.389 -5.276 -18.424 1.00 97.69 72 THR A C 1
ATOM 576 O O . THR A 1 72 ? 12.868 -4.146 -18.379 1.00 97.69 72 THR A O 1
ATOM 579 N N . LEU A 1 73 ? 11.253 -5.607 -17.804 1.00 98.38 73 LEU A N 1
ATOM 580 C CA . LEU A 1 73 ? 10.444 -4.661 -17.036 1.00 98.38 73 LEU A CA 1
ATOM 581 C C . LEU A 1 73 ? 11.197 -4.109 -15.818 1.00 98.38 73 LEU A C 1
ATOM 583 O O . LEU A 1 73 ? 11.156 -2.904 -15.580 1.00 98.38 73 LEU A O 1
ATOM 587 N N . ILE A 1 74 ? 11.934 -4.946 -15.077 1.00 98.06 74 ILE A N 1
ATOM 588 C CA . ILE A 1 74 ? 12.752 -4.471 -13.948 1.00 98.06 74 ILE A CA 1
ATOM 589 C C . ILE A 1 74 ? 13.898 -3.580 -14.432 1.00 98.06 74 ILE A C 1
ATOM 591 O O . ILE A 1 74 ? 14.134 -2.529 -13.841 1.00 98.06 74 ILE A O 1
ATOM 595 N N . ILE A 1 75 ? 14.593 -3.954 -15.512 1.00 97.69 75 ILE A N 1
ATOM 596 C CA . ILE A 1 75 ? 15.648 -3.105 -16.091 1.00 97.69 75 ILE A CA 1
ATOM 597 C C . ILE A 1 75 ? 15.065 -1.760 -16.539 1.00 97.69 75 ILE A C 1
ATOM 599 O O . ILE A 1 75 ? 15.627 -0.712 -16.225 1.00 97.69 75 ILE A O 1
ATOM 603 N N . ALA A 1 76 ? 13.905 -1.765 -17.197 1.00 97.75 76 ALA A N 1
ATOM 604 C CA . ALA A 1 76 ? 13.237 -0.538 -17.604 1.00 97.75 76 ALA A CA 1
ATOM 605 C C . ALA A 1 76 ? 12.795 0.318 -16.416 1.00 97.75 76 ALA A C 1
ATOM 607 O O . ALA A 1 76 ? 12.975 1.535 -16.440 1.00 97.75 76 ALA A O 1
ATOM 608 N N . TRP A 1 77 ? 12.291 -0.299 -15.346 1.00 97.50 77 TRP A N 1
ATOM 609 C CA . TRP A 1 77 ? 11.959 0.396 -14.106 1.00 97.50 77 TRP A CA 1
ATOM 610 C C . TRP A 1 77 ? 13.194 1.049 -13.467 1.00 97.50 77 TRP A C 1
ATOM 612 O O . TRP A 1 77 ? 13.136 2.220 -13.076 1.00 97.50 77 TRP A O 1
ATOM 622 N N . LEU A 1 78 ? 14.329 0.341 -13.432 1.00 97.00 78 LEU A N 1
ATOM 623 C CA . LEU A 1 78 ? 15.596 0.868 -12.917 1.00 97.00 78 LEU A CA 1
ATOM 624 C C . LEU A 1 78 ? 16.079 2.094 -13.715 1.00 97.00 78 LEU A C 1
ATOM 626 O O . LEU A 1 78 ? 16.553 3.058 -13.117 1.00 97.00 78 LEU A O 1
ATOM 630 N N . ILE A 1 79 ? 15.904 2.099 -15.039 1.00 96.00 79 ILE A N 1
ATOM 631 C CA . ILE A 1 79 ? 16.269 3.237 -15.901 1.00 96.00 79 ILE A CA 1
ATOM 632 C C . ILE A 1 79 ? 15.264 4.383 -15.740 1.00 96.00 79 ILE A C 1
ATOM 634 O O . ILE A 1 79 ? 15.624 5.481 -15.324 1.00 96.00 79 ILE A O 1
ATOM 638 N N . LYS A 1 80 ? 13.988 4.137 -16.061 1.00 95.00 80 LYS A N 1
ATOM 639 C CA . LYS A 1 80 ? 12.969 5.184 -16.246 1.00 95.00 80 LYS A CA 1
ATOM 640 C C . LYS A 1 80 ? 12.328 5.685 -14.952 1.00 95.00 80 LYS A C 1
ATOM 642 O O . LYS A 1 80 ? 11.657 6.712 -14.978 1.00 95.00 80 LYS A O 1
ATOM 647 N N . SER A 1 81 ? 12.457 4.952 -13.844 1.00 92.94 81 SER A N 1
ATOM 648 C CA . SER A 1 81 ? 11.830 5.322 -12.560 1.00 92.94 81 SER A CA 1
ATOM 649 C C . SER A 1 81 ? 12.852 5.580 -11.465 1.00 92.94 81 SER A C 1
ATOM 651 O O . SER A 1 81 ? 12.687 6.506 -10.682 1.00 92.94 81 SER A O 1
ATOM 653 N N . ARG A 1 82 ? 13.916 4.772 -11.406 1.00 93.44 82 ARG A N 1
ATOM 654 C CA . ARG A 1 82 ? 14.986 4.924 -10.408 1.00 93.44 82 ARG A CA 1
ATOM 655 C C . ARG A 1 82 ? 16.149 5.794 -10.894 1.00 93.44 82 ARG A C 1
ATOM 657 O O . ARG A 1 82 ? 17.027 6.094 -10.091 1.00 93.44 82 ARG A O 1
ATOM 664 N N . GLY A 1 83 ? 16.177 6.168 -12.177 1.00 93.69 83 GLY A N 1
ATOM 665 C CA . GLY A 1 83 ? 17.226 7.013 -12.756 1.00 93.69 83 GLY A CA 1
ATOM 666 C C . GLY A 1 83 ? 18.614 6.368 -12.749 1.00 93.69 83 GLY A C 1
ATOM 667 O O . GLY A 1 83 ? 19.619 7.073 -12.710 1.00 93.69 83 GLY A O 1
ATOM 668 N N . MET A 1 84 ? 18.697 5.034 -12.731 1.00 93.56 84 MET A N 1
ATOM 669 C CA . MET A 1 84 ? 19.978 4.333 -12.715 1.00 93.56 84 MET A CA 1
ATOM 670 C C . MET A 1 84 ? 20.695 4.504 -14.058 1.00 93.56 84 MET A C 1
ATOM 672 O O . MET A 1 84 ? 20.087 4.364 -15.120 1.00 93.56 84 MET A O 1
ATOM 676 N N . SER A 1 85 ? 21.998 4.797 -14.009 1.00 91.75 85 SER A N 1
ATOM 677 C CA . SER A 1 85 ? 22.780 5.039 -15.222 1.00 91.75 85 SER A CA 1
ATOM 678 C C . SER A 1 85 ? 22.835 3.791 -16.109 1.00 91.75 85 SER A C 1
ATOM 680 O O . SER A 1 85 ? 22.965 2.665 -15.619 1.00 91.75 85 SER A O 1
ATOM 682 N N . GLY A 1 86 ? 22.775 3.988 -17.428 1.00 86.50 86 GLY A N 1
ATOM 683 C CA . GLY A 1 86 ? 22.879 2.876 -18.372 1.00 86.50 86 GLY A CA 1
ATOM 684 C C . GLY A 1 86 ? 24.222 2.149 -18.284 1.00 86.50 86 GLY A C 1
ATOM 685 O O . GLY A 1 86 ? 24.234 0.927 -18.328 1.00 86.50 86 GLY A O 1
ATOM 686 N N . ALA A 1 87 ? 25.319 2.867 -18.017 1.00 86.69 87 ALA A N 1
ATOM 687 C CA . ALA A 1 87 ? 26.644 2.271 -17.823 1.00 86.69 87 ALA A CA 1
ATOM 688 C C . ALA A 1 87 ? 26.680 1.284 -16.640 1.00 86.69 87 ALA A C 1
ATOM 690 O O . ALA A 1 87 ? 27.312 0.234 -16.714 1.00 86.69 87 ALA A O 1
ATOM 691 N N . THR A 1 88 ? 25.958 1.581 -15.552 1.00 90.12 88 THR A N 1
ATOM 692 C CA . THR A 1 88 ? 25.784 0.629 -14.444 1.00 90.12 88 THR A CA 1
ATOM 693 C C . THR A 1 88 ? 24.987 -0.593 -14.897 1.00 90.12 88 THR A C 1
ATOM 695 O O . THR A 1 88 ? 25.327 -1.722 -14.554 1.00 90.12 88 THR A O 1
ATOM 698 N N . LEU A 1 89 ? 23.923 -0.383 -15.675 1.00 92.19 89 LEU A N 1
ATOM 699 C CA . LEU A 1 89 ? 23.008 -1.447 -16.090 1.00 92.19 89 LEU A CA 1
ATOM 700 C C . LEU A 1 89 ? 23.538 -2.340 -17.212 1.00 92.19 89 LEU A C 1
ATOM 702 O O . LEU A 1 89 ? 23.090 -3.478 -17.321 1.00 92.19 89 LEU A O 1
ATOM 706 N N . GLU A 1 90 ? 24.524 -1.886 -17.978 1.00 91.56 90 GLU A N 1
ATOM 707 C CA . GLU A 1 90 ? 25.236 -2.686 -18.983 1.00 91.56 90 GLU A CA 1
ATOM 708 C C . GLU A 1 90 ? 25.992 -3.880 -18.364 1.00 91.56 90 GLU A C 1
ATOM 710 O O . GLU A 1 90 ? 26.251 -4.871 -19.041 1.00 91.56 90 GLU A O 1
ATOM 715 N N . GLN A 1 91 ? 26.251 -3.864 -17.050 1.00 91.25 91 GLN A N 1
ATOM 716 C CA . GLN A 1 91 ? 26.765 -5.029 -16.313 1.00 91.25 91 GLN A CA 1
ATOM 717 C C . GLN A 1 91 ? 25.699 -6.118 -16.085 1.00 91.25 91 GLN A C 1
ATOM 719 O O . GLN A 1 91 ? 26.019 -7.268 -15.785 1.00 91.25 91 GLN A O 1
ATOM 724 N N . PHE A 1 92 ? 24.417 -5.764 -16.207 1.00 93.12 92 PHE A N 1
ATOM 725 C CA . PHE A 1 92 ? 23.274 -6.627 -15.898 1.00 93.12 92 PHE A CA 1
ATOM 726 C C . PHE A 1 92 ? 22.395 -6.921 -17.120 1.00 93.12 92 PHE A C 1
ATOM 728 O O . PHE A 1 92 ? 21.581 -7.849 -17.092 1.00 93.12 92 PHE A O 1
ATOM 735 N N . ALA A 1 93 ? 22.525 -6.150 -18.193 1.00 94.31 93 ALA A N 1
ATOM 736 C CA . ALA A 1 93 ? 21.731 -6.254 -19.405 1.00 94.31 93 ALA A CA 1
ATOM 737 C C . ALA A 1 93 ? 22.594 -5.959 -20.632 1.00 94.31 93 ALA A C 1
ATOM 739 O O . ALA A 1 93 ? 23.577 -5.233 -20.554 1.00 94.31 93 ALA A O 1
ATOM 740 N N . LYS A 1 94 ? 22.199 -6.511 -21.781 1.00 95.75 94 LYS A N 1
ATOM 741 C CA . LYS A 1 94 ? 22.882 -6.236 -23.046 1.00 95.75 94 LYS A CA 1
ATOM 742 C C . LYS A 1 94 ? 22.826 -4.729 -23.369 1.00 95.75 94 LYS A C 1
ATOM 744 O O . LYS A 1 94 ? 21.739 -4.157 -23.214 1.00 95.75 94 LYS A O 1
ATOM 749 N N . PRO A 1 95 ? 23.918 -4.097 -23.837 1.00 95.50 95 PRO A N 1
ATOM 750 C CA . PRO A 1 95 ? 23.934 -2.668 -24.155 1.00 95.50 95 PRO A CA 1
ATOM 751 C C . PRO A 1 95 ? 22.818 -2.233 -25.106 1.00 95.50 95 PRO A C 1
ATOM 753 O O . PRO A 1 95 ? 22.223 -1.176 -24.909 1.00 95.50 95 PRO A O 1
ATOM 756 N N . GLU A 1 96 ? 22.445 -3.079 -26.068 1.00 96.19 96 GLU A N 1
ATOM 757 C CA . GLU A 1 96 ? 21.374 -2.794 -27.025 1.00 96.19 96 GLU A CA 1
ATOM 758 C C . GLU A 1 96 ? 20.009 -2.659 -26.336 1.00 96.19 96 GLU A C 1
ATOM 760 O O . GLU A 1 96 ? 19.219 -1.789 -26.693 1.00 96.19 96 GLU A O 1
ATOM 765 N N . LEU A 1 97 ? 19.737 -3.477 -25.309 1.00 96.12 97 LEU A N 1
ATOM 766 C CA . LEU A 1 97 ? 18.506 -3.376 -24.519 1.00 96.12 97 LEU A CA 1
ATOM 767 C C . LEU A 1 97 ? 18.491 -2.083 -23.696 1.00 96.12 97 LEU A C 1
ATOM 769 O O . LEU A 1 97 ? 17.474 -1.396 -23.643 1.00 96.12 97 LEU A O 1
ATOM 773 N N . VAL A 1 98 ? 19.612 -1.756 -23.049 1.00 96.44 98 VAL A N 1
ATOM 774 C CA . VAL A 1 98 ? 19.732 -0.539 -22.234 1.00 96.44 98 VAL A CA 1
ATOM 775 C C . VAL A 1 98 ? 19.561 0.702 -23.111 1.00 96.44 98 VAL A C 1
ATOM 777 O O . VAL A 1 98 ? 18.856 1.635 -22.725 1.00 96.44 98 VAL A O 1
ATOM 780 N N . GLN A 1 99 ? 20.170 0.711 -24.298 1.00 95.81 99 GLN A N 1
ATOM 781 C CA . GLN A 1 99 ? 20.035 1.801 -25.258 1.00 95.81 99 GLN A CA 1
ATOM 782 C C . GLN A 1 99 ? 18.604 1.917 -25.790 1.00 95.81 99 GLN A C 1
ATOM 784 O O . GLN A 1 99 ? 18.036 3.002 -25.736 1.00 95.81 99 GLN A O 1
ATOM 789 N N . HIS A 1 100 ? 17.983 0.802 -26.188 1.00 96.38 100 HIS A N 1
ATOM 790 C CA . HIS A 1 100 ? 16.589 0.785 -26.634 1.00 96.38 100 HIS A CA 1
ATOM 791 C C . HIS A 1 100 ? 15.644 1.401 -25.597 1.00 96.38 100 HIS A C 1
ATOM 793 O O . HIS A 1 100 ? 14.841 2.266 -25.930 1.00 96.38 100 HIS A O 1
ATOM 799 N N . ILE A 1 101 ? 15.761 0.995 -24.328 1.00 96.62 101 ILE A N 1
ATOM 800 C CA . ILE A 1 101 ? 14.912 1.537 -23.263 1.00 96.62 101 ILE A CA 1
ATOM 801 C C . ILE A 1 101 ? 15.169 3.036 -23.086 1.00 96.62 101 ILE A C 1
ATOM 803 O O . ILE A 1 101 ? 14.218 3.803 -22.940 1.00 96.62 101 ILE A O 1
ATOM 807 N N . ARG A 1 102 ? 16.435 3.476 -23.078 1.00 94.75 102 ARG A N 1
ATOM 808 C CA . ARG A 1 102 ? 16.782 4.900 -22.941 1.00 94.75 102 ARG A CA 1
ATOM 809 C C . ARG A 1 102 ? 16.134 5.735 -24.045 1.00 94.75 102 ARG A C 1
ATOM 811 O O . ARG A 1 102 ? 15.442 6.697 -23.710 1.00 94.75 102 ARG A O 1
ATOM 818 N N . ASP A 1 103 ? 16.272 5.291 -25.288 1.00 95.00 103 ASP A N 1
ATOM 819 C CA . ASP A 1 103 ? 15.838 6.008 -26.492 1.00 95.00 103 ASP A CA 1
ATOM 820 C C . ASP A 1 103 ? 14.352 5.821 -26.825 1.00 95.00 103 ASP A C 1
ATOM 822 O O . ASP A 1 103 ? 13.849 6.447 -27.760 1.00 95.00 103 ASP A O 1
ATOM 826 N N . ALA A 1 104 ? 13.638 4.966 -26.083 1.00 94.81 104 ALA A N 1
ATOM 827 C CA . ALA A 1 104 ? 12.212 4.749 -26.276 1.00 94.81 104 ALA A CA 1
ATOM 828 C C . ALA A 1 104 ? 11.463 6.088 -26.227 1.00 94.81 104 ALA A C 1
ATOM 830 O O . ALA A 1 104 ? 11.470 6.776 -25.198 1.00 94.81 104 ALA A O 1
ATOM 831 N N . LYS A 1 105 ? 10.819 6.436 -27.347 1.00 92.12 105 LYS A N 1
ATOM 832 C CA . LYS A 1 105 ? 9.978 7.627 -27.464 1.00 92.12 105 LYS A CA 1
ATOM 833 C C . LYS A 1 105 ? 8.721 7.428 -26.638 1.00 92.12 105 LYS A C 1
ATOM 835 O O . LYS A 1 105 ? 8.040 6.414 -26.768 1.00 92.12 105 LYS A O 1
ATOM 840 N N . THR A 1 106 ? 8.436 8.398 -25.784 1.00 91.75 106 THR A N 1
ATOM 841 C CA . THR A 1 106 ? 7.279 8.367 -24.881 1.00 91.75 106 THR A CA 1
ATOM 842 C C . THR A 1 106 ? 6.436 9.628 -24.998 1.00 91.75 106 THR A C 1
ATOM 844 O O . THR A 1 106 ? 5.651 9.930 -24.102 1.00 91.75 106 THR A O 1
ATOM 847 N N . ASP A 1 107 ? 6.628 10.363 -26.088 1.00 90.19 107 ASP A N 1
ATOM 848 C CA . ASP A 1 107 ? 5.771 11.467 -26.490 1.00 90.19 107 ASP A CA 1
ATOM 849 C C . ASP A 1 107 ? 4.460 10.881 -27.039 1.00 90.19 107 ASP A C 1
ATOM 851 O O . ASP A 1 107 ? 4.468 9.819 -27.665 1.00 90.19 107 ASP A O 1
ATOM 855 N N . ASP A 1 108 ? 3.337 11.542 -26.757 1.00 90.38 108 ASP A N 1
ATOM 856 C CA . ASP A 1 108 ? 2.006 11.183 -27.272 1.00 90.38 108 ASP A CA 1
ATOM 857 C C . ASP A 1 108 ? 1.527 9.755 -26.942 1.00 90.38 108 ASP A C 1
ATOM 859 O O . ASP A 1 108 ? 0.842 9.098 -27.731 1.00 90.38 108 ASP A O 1
ATOM 863 N N . LEU A 1 109 ? 1.861 9.257 -25.746 1.00 95.25 109 LEU A N 1
ATOM 864 C CA . LEU A 1 109 ? 1.336 7.977 -25.266 1.00 95.25 109 LEU A CA 1
ATOM 865 C C . LEU A 1 109 ? -0.202 8.005 -25.188 1.00 95.25 109 LEU A C 1
ATOM 867 O O . LEU A 1 109 ? -0.768 8.997 -24.718 1.00 95.25 109 LEU A O 1
ATOM 871 N N . PRO A 1 110 ? -0.891 6.899 -25.541 1.00 96.56 110 PRO A N 1
ATOM 872 C CA . PRO A 1 110 ? -2.326 6.776 -25.313 1.00 96.56 110 PRO A CA 1
ATOM 873 C C . PRO A 1 110 ? -2.686 7.076 -23.856 1.00 96.56 110 PRO A C 1
ATOM 875 O O . PRO A 1 110 ? -1.956 6.678 -22.944 1.00 96.56 110 PRO A O 1
ATOM 878 N N . LEU A 1 111 ? -3.835 7.717 -23.625 1.00 97.19 111 LEU A N 1
ATOM 879 C CA . LEU A 1 111 ? -4.258 8.175 -22.296 1.00 97.19 111 LEU A CA 1
ATOM 880 C C . LEU A 1 111 ? -4.189 7.072 -21.226 1.00 97.19 111 LEU A C 1
ATOM 882 O O . LEU A 1 111 ? -3.680 7.307 -20.134 1.00 97.19 111 LEU A O 1
ATOM 886 N N . ALA A 1 112 ? -4.637 5.858 -21.554 1.00 97.19 112 ALA A N 1
ATOM 887 C CA . ALA A 1 112 ? -4.573 4.692 -20.669 1.00 97.19 112 ALA A CA 1
ATOM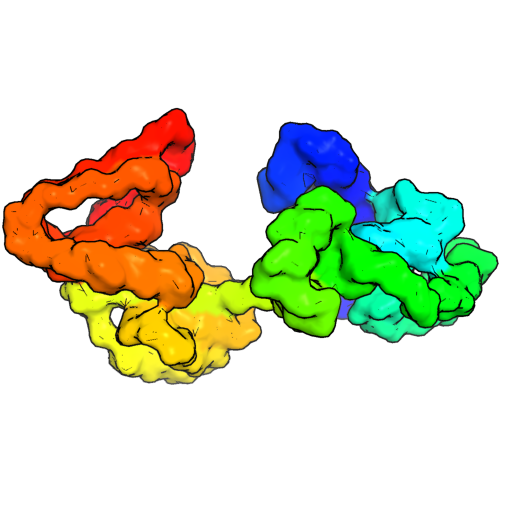 888 C C . ALA A 1 112 ? -3.138 4.345 -20.237 1.00 97.19 112 ALA A C 1
ATOM 890 O O . ALA A 1 112 ? -2.874 4.102 -19.058 1.00 97.19 112 ALA A O 1
ATOM 891 N N . VAL A 1 113 ? -2.185 4.404 -21.168 1.00 97.12 113 VAL A N 1
ATOM 892 C CA . VAL A 1 113 ? -0.766 4.162 -20.885 1.00 97.12 113 VAL A CA 1
ATOM 893 C C . VAL A 1 113 ? -0.181 5.307 -20.062 1.00 97.12 113 VAL A C 1
ATOM 895 O O . VAL A 1 113 ? 0.464 5.057 -19.047 1.00 97.12 113 VAL A O 1
ATOM 898 N N . ALA A 1 114 ? -0.438 6.556 -20.458 1.00 96.06 114 ALA A N 1
ATOM 899 C CA . ALA A 1 114 ? 0.064 7.741 -19.764 1.00 96.06 114 ALA A CA 1
ATOM 900 C C . ALA A 1 114 ? -0.463 7.854 -18.319 1.00 96.06 114 ALA A C 1
ATOM 902 O O . ALA A 1 114 ? 0.262 8.291 -17.423 1.00 96.06 114 ALA A O 1
ATOM 903 N N . ALA A 1 115 ? -1.707 7.430 -18.079 1.00 96.62 115 ALA A N 1
ATOM 904 C CA . ALA A 1 115 ? -2.330 7.411 -16.759 1.00 96.62 115 ALA A CA 1
ATOM 905 C C . ALA A 1 115 ? -2.018 6.141 -15.941 1.00 96.62 115 ALA A C 1
ATOM 907 O O . ALA A 1 115 ? -2.340 6.109 -14.756 1.00 96.62 115 ALA A O 1
ATOM 908 N N . GLU A 1 116 ? -1.391 5.111 -16.526 1.00 96.88 116 GLU A N 1
ATOM 909 C CA . GLU A 1 116 ? -1.219 3.772 -15.922 1.00 96.88 116 GLU A CA 1
ATOM 910 C C . GLU A 1 116 ? -2.538 3.070 -15.558 1.00 96.88 116 GLU A C 1
ATOM 912 O O . GLU A 1 116 ? -2.615 2.251 -14.638 1.00 96.88 116 GLU A O 1
ATOM 917 N N . LEU A 1 117 ? -3.595 3.353 -16.315 1.00 96.38 117 LEU A N 1
ATOM 918 C CA . LEU A 1 117 ? -4.926 2.797 -16.105 1.00 96.38 117 LEU A CA 1
ATOM 919 C C . LEU A 1 117 ? -5.284 1.816 -17.227 1.00 96.38 117 LEU A C 1
ATOM 921 O O . LEU A 1 117 ? -4.932 2.052 -18.378 1.00 96.38 117 LEU A O 1
ATOM 925 N N . PRO A 1 118 ? -5.996 0.711 -16.936 1.00 95.19 118 PRO A N 1
ATOM 926 C CA . PRO A 1 118 ? -6.601 -0.105 -17.983 1.00 95.19 118 PRO A CA 1
ATOM 927 C C . PRO A 1 118 ? -7.522 0.718 -18.882 1.00 95.19 118 PRO A C 1
ATOM 929 O O . PRO A 1 118 ? -8.229 1.600 -18.401 1.00 95.19 118 PRO A O 1
ATOM 932 N N . GLU A 1 119 ? -7.570 0.371 -20.163 1.00 96.31 119 GLU A N 1
ATOM 933 C CA . GLU A 1 119 ? -8.377 1.045 -21.184 1.00 96.31 119 GLU A CA 1
ATOM 934 C C . GLU A 1 119 ? -9.843 1.136 -20.745 1.00 96.31 119 GLU A C 1
ATOM 936 O O . GLU A 1 119 ? -10.407 2.224 -20.692 1.00 96.31 119 GLU A O 1
ATOM 941 N N . TRP A 1 120 ? -10.410 0.026 -20.262 1.00 97.31 120 TRP A N 1
ATOM 942 C CA . TRP A 1 120 ? -11.788 -0.014 -19.760 1.00 97.31 120 TRP A CA 1
ATOM 943 C C . TRP A 1 120 ? -12.039 0.911 -18.555 1.00 97.31 120 TRP A C 1
ATOM 945 O O . TRP A 1 120 ? -13.177 1.311 -18.309 1.00 97.31 120 TRP A O 1
ATOM 955 N N . VAL A 1 121 ? -11.009 1.225 -17.756 1.00 97.38 121 VAL A N 1
ATOM 956 C CA . VAL A 1 121 ? -11.131 2.182 -16.644 1.00 97.38 121 VAL A CA 1
ATOM 957 C C . VAL A 1 121 ? -11.203 3.592 -17.204 1.00 97.38 121 VAL A C 1
ATOM 959 O O . VAL A 1 121 ? -12.083 4.346 -16.805 1.00 97.38 121 VAL A O 1
ATOM 962 N N . VAL A 1 122 ? -10.326 3.933 -18.150 1.00 97.88 122 VAL A N 1
ATOM 963 C CA . VAL A 1 122 ? -10.352 5.236 -18.826 1.00 97.88 122 VAL A CA 1
ATOM 964 C C . VAL A 1 122 ? -11.695 5.458 -19.518 1.00 97.88 122 VAL A C 1
ATOM 966 O O . VAL A 1 122 ? -12.328 6.480 -19.270 1.00 97.88 122 VAL A O 1
ATOM 969 N N . GLU A 1 123 ? -12.193 4.470 -20.263 1.00 97.75 123 GLU A N 1
ATOM 970 C CA . GLU A 1 123 ? -13.505 4.518 -20.929 1.00 97.75 123 GLU A CA 1
ATOM 971 C C . GLU A 1 123 ? -14.662 4.805 -19.957 1.00 97.75 123 GLU A C 1
ATOM 973 O O . GLU A 1 123 ? -15.623 5.483 -20.312 1.00 97.75 123 GLU A O 1
ATOM 978 N N . LYS A 1 124 ? -14.580 4.318 -18.711 1.00 98.06 124 LYS A N 1
ATOM 979 C CA . LYS A 1 124 ? -15.589 4.581 -17.670 1.00 98.06 124 LYS A CA 1
ATOM 980 C C . LYS A 1 124 ? -15.421 5.926 -16.969 1.00 98.06 124 LYS A C 1
ATOM 982 O O . LYS A 1 124 ? -16.390 6.415 -16.394 1.00 98.06 124 LYS A O 1
ATOM 987 N N . LEU A 1 125 ? -14.218 6.499 -16.973 1.00 98.06 125 LEU A N 1
ATOM 988 C CA . LEU A 1 125 ? -13.927 7.784 -16.335 1.00 98.06 125 LEU A CA 1
ATOM 989 C C . LEU A 1 125 ? -14.187 8.966 -17.270 1.00 98.06 125 LEU A C 1
ATOM 991 O O . LEU A 1 125 ? -14.699 9.983 -16.813 1.00 98.06 125 LEU A O 1
ATOM 995 N N . GLN A 1 126 ? -13.903 8.828 -18.566 1.00 97.31 126 GLN A N 1
ATOM 996 C CA . GLN A 1 126 ? -14.081 9.894 -19.561 1.00 97.31 126 GLN A CA 1
ATOM 997 C C . GLN A 1 126 ? -15.490 10.521 -19.618 1.00 97.31 126 GLN A C 1
ATOM 999 O O . GLN A 1 126 ? -15.582 11.718 -19.882 1.00 97.31 126 GLN A O 1
ATOM 1004 N N . PRO A 1 127 ? -16.598 9.805 -19.325 1.00 98.19 127 PRO A N 1
ATOM 1005 C CA . PRO A 1 127 ? -17.918 10.430 -19.246 1.00 98.19 127 PRO A CA 1
ATOM 1006 C C . PRO A 1 127 ? -18.071 11.463 -18.118 1.00 98.19 127 PRO A C 1
ATOM 1008 O O . PRO A 1 127 ? -18.985 12.282 -18.173 1.00 98.19 127 PRO A O 1
ATOM 1011 N N . VAL A 1 128 ? -17.232 11.404 -17.078 1.00 98.00 128 VAL A N 1
ATOM 1012 C CA . VAL A 1 128 ? -17.360 12.221 -15.854 1.00 98.00 128 VAL A CA 1
ATOM 1013 C C . VAL A 1 128 ? -16.084 12.978 -15.471 1.00 98.00 128 VAL A C 1
ATOM 1015 O O . VAL A 1 128 ? -16.106 13.764 -14.527 1.00 98.00 128 VAL A O 1
ATOM 1018 N N . MET A 1 129 ? -14.974 12.757 -16.175 1.00 98.12 129 MET A N 1
ATOM 1019 C CA . MET A 1 129 ? -13.673 13.378 -15.922 1.00 98.12 129 MET A CA 1
ATOM 1020 C C . MET A 1 129 ? -13.007 13.764 -17.239 1.00 98.12 129 MET A C 1
ATOM 1022 O O . MET A 1 129 ? -13.073 13.016 -18.212 1.00 98.12 129 MET A O 1
ATOM 1026 N N . SER A 1 130 ? -12.321 14.908 -17.256 1.00 98.38 130 SER A N 1
ATOM 1027 C CA . SER A 1 130 ? -11.494 15.286 -18.403 1.00 98.38 130 SER A CA 1
ATOM 1028 C C . SER A 1 130 ? -10.250 14.394 -18.508 1.00 98.38 130 SER A C 1
ATOM 1030 O O . SER A 1 130 ? -9.771 13.861 -17.504 1.00 98.38 130 SER A O 1
ATOM 1032 N N . ASP A 1 131 ? -9.661 14.286 -19.701 1.00 98.06 131 ASP A N 1
ATOM 1033 C CA . ASP A 1 131 ? -8.397 13.560 -19.898 1.00 98.06 131 ASP A CA 1
ATOM 1034 C C . ASP A 1 131 ? -7.278 14.096 -18.981 1.00 98.06 131 ASP A C 1
ATOM 1036 O O . ASP A 1 131 ? -6.481 13.327 -18.439 1.00 98.06 131 ASP A O 1
ATOM 1040 N N . ALA A 1 132 ? -7.250 15.412 -18.732 1.00 98.06 132 ALA A N 1
ATOM 1041 C CA . ALA A 1 132 ? -6.299 16.036 -17.813 1.00 98.06 132 ALA A CA 1
ATOM 1042 C C . ALA A 1 132 ? -6.493 15.560 -16.361 1.00 98.06 132 ALA A C 1
ATOM 1044 O O . ALA A 1 132 ? -5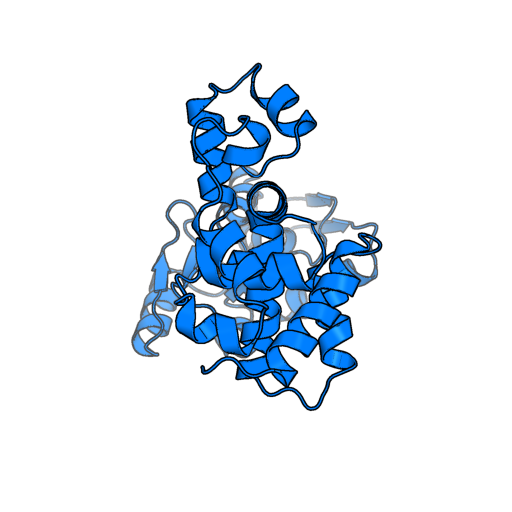.507 15.251 -15.683 1.00 98.06 132 ALA A O 1
ATOM 1045 N N . ASP A 1 133 ? -7.740 15.439 -15.898 1.00 98.19 133 ASP A N 1
ATOM 1046 C CA . ASP A 1 133 ? -8.058 14.936 -14.556 1.00 98.19 133 ASP A CA 1
ATOM 1047 C C . ASP A 1 133 ? -7.747 13.443 -14.422 1.00 98.19 133 ASP A C 1
ATOM 1049 O O . ASP A 1 133 ? -7.242 13.003 -13.388 1.00 98.19 133 ASP A O 1
ATOM 1053 N N . ILE A 1 134 ? -7.982 12.656 -15.478 1.00 98.31 134 ILE A N 1
ATOM 1054 C CA . ILE A 1 134 ? -7.613 11.234 -15.524 1.00 98.31 134 ILE A CA 1
ATOM 1055 C C . ILE A 1 134 ? -6.093 11.076 -15.404 1.00 98.31 134 ILE A C 1
ATOM 1057 O O . ILE A 1 134 ? -5.619 10.221 -14.654 1.00 98.31 134 ILE A O 1
ATOM 1061 N N . LEU A 1 135 ? -5.312 11.931 -16.069 1.00 97.50 135 LEU A N 1
ATOM 1062 C CA . LEU A 1 135 ? -3.855 11.949 -15.920 1.00 97.50 135 LEU A CA 1
ATOM 1063 C C . LEU A 1 135 ? -3.421 12.345 -14.501 1.00 97.50 135 LEU A C 1
ATOM 1065 O O . LEU A 1 135 ? -2.460 11.779 -13.978 1.00 97.50 135 LEU A O 1
ATOM 1069 N N . VAL A 1 136 ? -4.103 13.301 -13.861 1.00 97.69 136 VAL A N 1
ATOM 1070 C CA . VAL A 1 136 ? -3.842 13.665 -12.457 1.00 97.69 136 VAL A CA 1
ATOM 1071 C C . VAL A 1 136 ? -4.133 12.484 -11.529 1.00 97.69 136 VAL A C 1
ATOM 1073 O O . VAL A 1 136 ? -3.282 12.141 -10.706 1.00 97.69 136 VAL A O 1
ATOM 1076 N N . LEU A 1 137 ? -5.282 11.824 -11.697 1.00 96.81 137 LEU A N 1
ATOM 1077 C CA . LEU A 1 137 ? -5.660 10.633 -10.937 1.00 96.81 137 LEU A CA 1
ATOM 1078 C C . LEU A 1 137 ? -4.635 9.508 -11.119 1.00 96.81 137 LEU A C 1
ATOM 1080 O O . LEU A 1 137 ? -4.151 8.949 -10.136 1.00 96.81 137 LEU A O 1
ATOM 1084 N N . GLY A 1 138 ? -4.260 9.215 -12.365 1.00 96.25 138 GLY A N 1
ATOM 1085 C CA . GLY A 1 138 ? -3.250 8.214 -12.696 1.00 96.25 138 GLY A CA 1
ATOM 1086 C C . GLY A 1 138 ? -1.913 8.487 -12.007 1.00 96.25 138 GLY A C 1
ATOM 1087 O O . GLY A 1 138 ? -1.366 7.612 -11.335 1.00 96.25 138 GLY A O 1
ATOM 1088 N N . ARG A 1 139 ? -1.418 9.732 -12.074 1.00 94.44 139 ARG A N 1
ATOM 1089 C CA . ARG A 1 139 ? -0.183 10.142 -11.380 1.00 94.44 139 ARG A CA 1
ATOM 1090 C C . ARG A 1 139 ? -0.274 9.994 -9.862 1.00 94.44 139 ARG A C 1
ATOM 1092 O O . ARG A 1 139 ? 0.723 9.619 -9.243 1.00 94.44 139 ARG A O 1
ATOM 1099 N N . ALA A 1 140 ? -1.435 10.277 -9.269 1.00 93.69 140 ALA A N 1
ATOM 1100 C CA . ALA A 1 140 ? -1.659 10.117 -7.835 1.00 93.69 140 ALA A CA 1
ATOM 1101 C C . ALA A 1 140 ? -1.641 8.636 -7.418 1.00 93.69 140 ALA A C 1
ATOM 1103 O O . ALA A 1 140 ? -0.976 8.282 -6.448 1.00 93.69 140 ALA A O 1
ATOM 1104 N N . LEU A 1 141 ? -2.291 7.757 -8.189 1.00 93.44 141 LEU A N 1
ATOM 1105 C CA . LEU A 1 141 ? -2.336 6.309 -7.932 1.00 93.44 141 LEU A CA 1
ATOM 1106 C C . LEU A 1 141 ? -0.976 5.609 -8.109 1.00 93.44 141 LEU A C 1
ATOM 1108 O O . LEU A 1 141 ? -0.756 4.531 -7.556 1.00 93.44 141 LEU A O 1
ATOM 1112 N N . GLN A 1 142 ? -0.053 6.217 -8.854 1.00 91.06 142 GLN A N 1
ATOM 1113 C CA . GLN A 1 142 ? 1.317 5.722 -9.015 1.00 91.06 142 GLN A CA 1
ATOM 1114 C C . GLN A 1 142 ? 2.222 6.027 -7.810 1.00 91.06 142 GLN A C 1
ATOM 1116 O O . GLN A 1 142 ? 3.290 5.416 -7.680 1.00 91.06 142 GLN A O 1
ATOM 1121 N N . GLN A 1 143 ? 1.825 6.947 -6.926 1.00 87.38 143 GLN A N 1
ATOM 1122 C CA . GLN A 1 143 ? 2.618 7.277 -5.745 1.00 87.38 143 GLN A CA 1
ATOM 1123 C C . GLN A 1 143 ? 2.555 6.150 -4.702 1.00 87.38 143 GLN A C 1
ATOM 1125 O O . GLN A 1 143 ? 1.548 5.444 -4.597 1.00 87.38 143 GLN A O 1
ATOM 1130 N N . PRO A 1 144 ? 3.619 5.950 -3.904 1.00 82.69 144 PRO A N 1
ATOM 1131 C CA . PRO A 1 144 ? 3.529 5.127 -2.706 1.00 82.69 144 PRO A CA 1
ATOM 1132 C C . PRO A 1 144 ? 2.400 5.633 -1.799 1.00 82.69 144 PRO A C 1
ATOM 1134 O O . PRO A 1 144 ? 2.300 6.832 -1.542 1.00 82.69 144 PRO A O 1
ATOM 1137 N N . ALA A 1 145 ? 1.553 4.723 -1.318 1.00 84.69 145 ALA A N 1
ATOM 1138 C CA . ALA A 1 145 ? 0.507 5.087 -0.372 1.00 84.69 145 ALA A CA 1
ATOM 1139 C C . ALA A 1 145 ? 1.147 5.543 0.951 1.00 84.69 145 ALA A C 1
ATOM 1141 O O . ALA A 1 145 ? 2.044 4.847 1.436 1.00 84.69 145 ALA A O 1
ATOM 1142 N N . PRO A 1 146 ? 0.710 6.667 1.546 1.00 89.19 146 PRO A N 1
ATOM 1143 C CA . PRO A 1 146 ? 1.178 7.069 2.867 1.00 89.19 146 PRO A CA 1
ATOM 1144 C C . PRO A 1 146 ? 0.766 6.035 3.922 1.00 89.19 146 PRO A C 1
ATOM 1146 O O . PRO A 1 146 ? -0.194 5.286 3.735 1.00 89.19 146 PRO A O 1
ATOM 1149 N N . MET A 1 147 ? 1.480 5.995 5.049 1.00 94.25 147 MET A N 1
ATOM 1150 C CA . MET A 1 147 ? 1.049 5.202 6.198 1.00 94.25 147 MET A CA 1
ATOM 1151 C C . MET A 1 147 ? 0.261 6.079 7.166 1.00 94.25 147 MET A C 1
ATOM 1153 O O . MET A 1 147 ? 0.840 6.839 7.942 1.00 94.25 147 MET A O 1
ATOM 1157 N N . ASP A 1 148 ? -1.057 5.920 7.142 1.00 96.94 148 ASP A N 1
ATOM 1158 C CA . ASP A 1 148 ? -1.957 6.590 8.073 1.00 96.94 148 ASP A CA 1
ATOM 1159 C C . ASP A 1 148 ? -2.336 5.646 9.225 1.00 96.94 148 ASP A C 1
ATOM 1161 O O . ASP A 1 148 ? -2.615 4.451 9.048 1.00 96.94 148 ASP A O 1
ATOM 1165 N N . VAL A 1 149 ? -2.357 6.196 10.434 1.00 97.62 149 VAL A N 1
ATOM 1166 C CA . VAL A 1 149 ? -2.892 5.542 11.627 1.00 97.62 149 VAL A CA 1
ATOM 1167 C C . VAL A 1 149 ? -4.056 6.350 12.177 1.00 97.62 149 VAL A C 1
ATOM 1169 O O . VAL A 1 149 ? -4.131 7.565 12.008 1.00 97.62 149 VAL A O 1
ATOM 1172 N N . ARG A 1 150 ? -4.965 5.668 12.863 1.00 98.06 150 ARG A N 1
ATOM 1173 C CA . ARG A 1 150 ? -6.061 6.258 13.619 1.00 98.06 150 ARG A CA 1
ATOM 1174 C C . ARG A 1 150 ? -5.759 6.149 15.106 1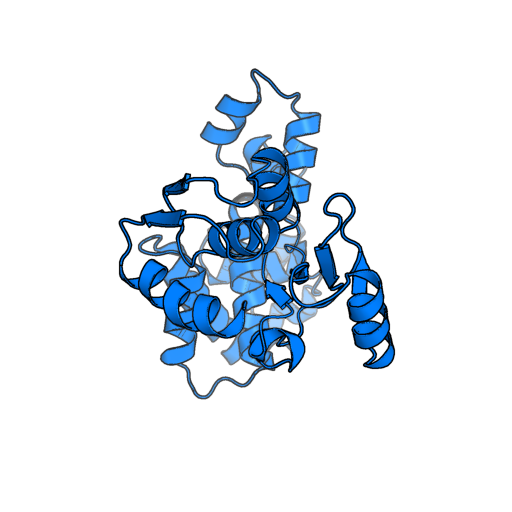.00 98.06 150 ARG A C 1
ATOM 1176 O O . ARG A 1 150 ? -5.524 5.044 15.599 1.00 98.06 150 ARG A O 1
ATOM 1183 N N . VAL A 1 151 ? -5.863 7.268 15.814 1.00 98.25 151 VAL A N 1
ATOM 1184 C CA . VAL A 1 151 ? -5.908 7.288 17.277 1.00 98.25 151 VAL A CA 1
ATOM 1185 C C . VAL A 1 151 ? -7.264 6.792 17.760 1.00 98.25 151 VAL A C 1
ATOM 1187 O O . VAL A 1 151 ? -8.320 7.185 17.264 1.00 98.25 151 VAL A O 1
ATOM 1190 N N . ASN A 1 152 ? -7.247 5.886 18.728 1.00 97.12 152 ASN A N 1
ATOM 1191 C CA . ASN A 1 152 ? -8.448 5.433 19.397 1.00 97.12 152 ASN A CA 1
ATOM 1192 C C . ASN A 1 152 ? -8.943 6.519 20.360 1.00 97.12 152 ASN A C 1
ATOM 1194 O O . ASN A 1 152 ? -8.468 6.613 21.491 1.00 97.12 152 ASN A O 1
ATOM 1198 N N . ALA A 1 153 ? -9.926 7.299 19.909 1.00 93.19 153 ALA A N 1
ATOM 1199 C CA . ALA A 1 153 ? -10.501 8.415 20.659 1.00 93.19 153 ALA A CA 1
ATOM 1200 C C . ALA A 1 153 ? -11.134 8.018 22.008 1.00 93.19 153 ALA A C 1
ATOM 1202 O O . ALA A 1 153 ? -11.382 8.883 22.840 1.00 93.19 153 ALA A O 1
ATOM 1203 N N . TYR A 1 154 ? -11.390 6.724 22.245 1.00 93.62 154 TYR A N 1
ATOM 1204 C CA . TYR A 1 154 ? -11.841 6.236 23.549 1.00 93.62 154 TYR A CA 1
ATOM 1205 C C . TYR A 1 154 ? -10.701 6.130 24.576 1.00 93.62 154 TYR A C 1
ATOM 1207 O O . TYR A 1 154 ? -10.946 6.175 25.778 1.00 93.62 154 TYR A O 1
ATOM 1215 N N . LYS A 1 155 ? -9.452 5.990 24.114 1.00 95.19 155 LYS A N 1
ATOM 1216 C CA . LYS A 1 155 ? -8.278 5.750 24.967 1.00 95.19 155 LYS A CA 1
ATOM 1217 C C . LYS A 1 155 ? -7.339 6.943 25.064 1.00 95.19 155 LYS A C 1
ATOM 1219 O O . LYS A 1 155 ? -6.703 7.118 26.098 1.00 95.19 155 LYS A O 1
ATOM 1224 N N . ALA A 1 156 ? -7.212 7.717 23.991 1.00 95.25 156 ALA A N 1
ATOM 1225 C CA . ALA A 1 156 ? -6.233 8.789 23.902 1.00 95.25 156 ALA A CA 1
ATOM 1226 C C . ALA A 1 156 ? -6.709 9.931 22.999 1.00 95.25 156 ALA A C 1
ATOM 1228 O O . ALA A 1 156 ? -7.541 9.750 22.109 1.00 95.25 156 ALA A O 1
ATOM 1229 N N . ASP A 1 157 ? -6.123 11.102 23.225 1.00 96.12 157 ASP A N 1
ATOM 1230 C CA . ASP A 1 157 ? -6.271 12.282 22.382 1.00 96.12 157 ASP A CA 1
ATOM 1231 C C . ASP A 1 157 ? -5.227 12.290 21.247 1.00 96.12 157 ASP A C 1
ATOM 1233 O O . ASP A 1 157 ? -4.085 11.856 21.434 1.00 96.12 157 ASP A O 1
ATOM 1237 N N . ARG A 1 158 ? -5.608 12.789 20.061 1.00 98.00 158 ARG A N 1
ATOM 1238 C CA . ARG A 1 158 ? -4.735 12.765 18.876 1.00 98.00 158 ARG A CA 1
ATOM 1239 C C . ARG A 1 158 ? -3.488 13.609 19.079 1.00 98.00 158 ARG A C 1
ATOM 1241 O O . ARG A 1 158 ? -2.399 13.154 18.738 1.00 98.00 158 ARG A O 1
ATOM 1248 N N . ASP A 1 159 ? -3.642 14.822 19.589 1.00 98.12 159 ASP A N 1
ATOM 1249 C CA . ASP A 1 159 ? -2.537 15.774 19.663 1.00 98.12 159 ASP A CA 1
ATOM 1250 C C . ASP A 1 159 ? -1.520 15.332 20.727 1.00 98.12 159 ASP A C 1
ATOM 1252 O O . ASP A 1 159 ? -0.312 15.441 20.512 1.00 98.12 159 ASP A O 1
ATOM 1256 N N . THR A 1 160 ? -2.002 14.702 21.802 1.00 97.81 160 THR A N 1
ATOM 1257 C CA . THR A 1 160 ? -1.166 14.022 22.805 1.00 97.81 160 THR A CA 1
ATOM 1258 C C . THR A 1 160 ? -0.340 12.889 22.186 1.00 97.81 160 THR A C 1
ATOM 1260 O O . THR A 1 160 ? 0.879 12.843 22.349 1.00 97.81 160 THR A O 1
ATOM 1263 N N . VAL A 1 161 ? -0.980 11.992 21.423 1.00 98.12 161 VAL A N 1
ATOM 1264 C CA . VAL A 1 161 ? -0.280 10.886 20.745 1.00 98.12 161 VAL A CA 1
ATOM 1265 C C . VAL A 1 161 ? 0.701 11.408 19.693 1.00 98.12 161 VAL A C 1
ATOM 1267 O O . VAL A 1 161 ? 1.811 10.896 19.563 1.00 98.12 161 VAL A O 1
ATOM 1270 N N . LEU A 1 162 ? 0.321 12.448 18.952 1.00 98.25 162 LEU A N 1
ATOM 1271 C CA . LEU A 1 162 ? 1.171 13.082 17.950 1.00 98.25 162 LEU A CA 1
ATOM 1272 C C . LEU A 1 162 ? 2.438 13.677 18.578 1.00 98.25 162 LEU A C 1
ATOM 1274 O O . LEU A 1 162 ? 3.520 13.522 18.012 1.00 98.25 162 LEU A O 1
ATOM 1278 N N . ALA A 1 163 ? 2.314 14.349 19.726 1.00 98.19 163 ALA A N 1
ATOM 1279 C CA . ALA A 1 163 ? 3.451 14.890 20.466 1.00 98.19 163 ALA A CA 1
ATOM 1280 C C . ALA A 1 163 ? 4.393 13.773 20.932 1.00 98.19 163 ALA A C 1
ATOM 1282 O O . ALA A 1 163 ? 5.588 13.843 20.652 1.00 98.19 163 ALA A O 1
ATOM 1283 N N . GLN A 1 164 ? 3.847 12.701 21.518 1.00 97.75 164 GLN A N 1
ATOM 1284 C CA . GLN A 1 164 ? 4.635 11.545 21.947 1.00 97.75 164 GLN A CA 1
ATOM 1285 C C . GLN A 1 164 ? 5.435 10.933 20.783 1.00 97.75 164 GLN A C 1
ATOM 1287 O O . GLN A 1 164 ? 6.645 10.753 20.882 1.00 97.75 164 GLN A O 1
ATOM 1292 N N . LEU A 1 165 ? 4.789 10.665 19.643 1.00 97.31 165 LEU A N 1
ATOM 1293 C CA . LEU A 1 165 ? 5.468 10.086 18.476 1.00 97.31 165 LEU A CA 1
ATOM 1294 C C . LEU A 1 165 ? 6.594 10.997 17.948 1.00 97.31 165 LEU A C 1
ATOM 1296 O O . LEU A 1 165 ? 7.617 10.505 17.473 1.00 97.31 165 LEU A O 1
ATOM 1300 N N . ARG A 1 166 ? 6.428 12.324 18.036 1.00 97.69 166 ARG A N 1
ATOM 1301 C CA . ARG A 1 166 ? 7.469 13.292 17.650 1.00 97.69 166 ARG A CA 1
ATOM 1302 C C . ARG A 1 166 ? 8.641 13.305 18.623 1.00 97.69 166 ARG A C 1
ATOM 1304 O O . ARG A 1 166 ? 9.779 13.392 18.170 1.00 97.69 166 ARG A O 1
ATOM 1311 N N . GLU A 1 167 ? 8.383 13.205 19.924 1.00 97.88 167 GLU A N 1
ATOM 1312 C CA . GLU A 1 167 ? 9.428 13.088 20.951 1.00 97.88 167 GLU A CA 1
ATOM 1313 C C . GLU A 1 167 ? 10.260 11.812 20.771 1.00 97.88 167 GLU A C 1
ATOM 1315 O O . GLU A 1 167 ? 11.474 11.828 20.961 1.00 97.88 167 GLU A O 1
ATOM 1320 N N . GLU A 1 168 ? 9.635 10.732 20.296 1.00 96.31 168 GLU A N 1
ATOM 1321 C CA . GLU A 1 168 ? 10.310 9.490 19.901 1.00 96.31 168 GLU A CA 1
ATOM 1322 C C . GLU A 1 168 ? 11.105 9.613 18.579 1.00 96.31 168 GLU A C 1
ATOM 1324 O O . GLU A 1 168 ? 11.747 8.658 18.135 1.00 96.31 168 GLU A O 1
ATOM 1329 N N . GLY A 1 169 ? 11.092 10.788 17.940 1.00 95.94 169 GLY A N 1
ATOM 1330 C CA . GLY A 1 169 ? 11.831 11.080 16.712 1.00 95.94 169 GLY A CA 1
ATOM 1331 C C . GLY A 1 169 ? 11.146 10.602 15.430 1.00 95.94 169 GLY A C 1
ATOM 1332 O O . GLY A 1 169 ? 11.787 10.560 14.378 1.00 95.94 169 GLY A O 1
ATOM 1333 N N . LEU A 1 170 ? 9.862 10.235 15.480 1.00 95.94 170 LEU A N 1
ATOM 1334 C CA . LEU A 1 170 ? 9.122 9.786 14.302 1.00 95.94 170 LEU A CA 1
ATOM 1335 C C . LEU A 1 170 ? 8.633 10.987 13.484 1.00 95.94 170 LEU A C 1
ATOM 1337 O O . LEU A 1 170 ? 8.055 11.944 14.002 1.00 95.94 170 LEU A O 1
ATOM 1341 N N . ALA A 1 171 ? 8.831 10.922 12.167 1.00 95.94 171 ALA A N 1
ATOM 1342 C CA . ALA A 1 171 ? 8.373 11.950 11.243 1.00 95.94 171 ALA A CA 1
ATOM 1343 C C . ALA A 1 171 ? 6.860 11.817 10.993 1.00 95.94 171 ALA A C 1
ATOM 1345 O O . ALA A 1 171 ? 6.428 11.086 10.097 1.00 95.94 171 ALA A O 1
ATOM 1346 N N . VAL A 1 172 ? 6.061 12.523 11.800 1.00 97.81 172 VAL A N 1
ATOM 1347 C CA . VAL A 1 172 ? 4.591 12.450 11.777 1.00 97.81 172 VAL A CA 1
ATOM 1348 C C . VAL A 1 172 ? 3.894 13.813 11.727 1.00 97.81 172 VAL A C 1
ATOM 1350 O O . VAL A 1 172 ? 4.340 14.816 12.302 1.00 97.81 172 VAL A O 1
ATOM 1353 N N . GLU A 1 173 ? 2.746 13.835 11.060 1.00 98.00 173 GLU A N 1
ATOM 1354 C CA . GLU A 1 173 ? 1.861 14.993 10.919 1.00 98.00 173 GLU A CA 1
ATOM 1355 C C . GLU A 1 173 ? 0.387 14.570 11.026 1.00 98.00 173 GLU A C 1
ATOM 1357 O O . GLU A 1 173 ? 0.076 13.401 10.798 1.00 98.00 173 GLU A O 1
ATOM 1362 N N . PRO A 1 174 ? -0.540 15.462 11.413 1.00 98.38 174 PRO A N 1
ATOM 1363 C CA . PRO A 1 174 ? -1.959 15.129 11.381 1.00 98.38 174 PRO A CA 1
ATOM 1364 C C . PRO A 1 174 ? -2.402 14.848 9.941 1.00 98.38 174 PRO A C 1
ATOM 1366 O O . PRO A 1 174 ? -1.932 15.486 8.996 1.00 98.38 174 PRO A O 1
ATOM 1369 N N . THR A 1 175 ? -3.330 13.911 9.766 1.00 97.94 175 THR A N 1
ATOM 1370 C CA . THR A 1 175 ? -3.999 13.743 8.471 1.00 97.94 175 THR A CA 1
ATOM 1371 C C . THR A 1 175 ? -4.832 14.984 8.134 1.00 97.94 175 THR A C 1
ATOM 1373 O O . THR A 1 175 ? -5.339 15.638 9.049 1.00 97.94 175 THR A O 1
ATOM 1376 N N . PRO A 1 176 ? -5.020 15.310 6.843 1.00 96.12 176 PRO A N 1
ATOM 1377 C CA . PRO A 1 176 ? -5.685 16.548 6.440 1.00 96.12 176 PRO A CA 1
ATOM 1378 C C . PRO A 1 176 ? -7.172 16.608 6.805 1.00 96.12 176 PRO A C 1
ATOM 1380 O O . PRO A 1 176 ? -7.693 17.710 6.966 1.00 96.12 176 PRO A O 1
ATOM 1383 N N . TYR A 1 177 ? -7.858 15.464 6.926 1.00 96.81 177 TYR A N 1
ATOM 1384 C CA . TYR A 1 177 ? -9.312 15.450 7.097 1.00 96.81 177 TYR A CA 1
ATOM 1385 C C . TYR A 1 177 ? -9.773 14.822 8.413 1.00 96.81 177 TYR A C 1
ATOM 1387 O O . TYR A 1 177 ? -10.614 15.406 9.097 1.00 96.81 177 TYR A O 1
ATOM 1395 N N . SER A 1 178 ? -9.262 13.645 8.792 1.00 97.50 178 SER A N 1
ATOM 1396 C CA . SER A 1 178 ? -9.709 12.988 10.021 1.00 97.50 178 SER A CA 1
ATOM 1397 C C . SER A 1 178 ? -9.206 13.712 11.279 1.00 97.50 178 SER A C 1
ATOM 1399 O O . SER A 1 178 ? -8.003 13.960 11.421 1.00 97.50 178 SER A O 1
ATOM 1401 N N . PRO A 1 179 ? -10.084 13.959 12.271 1.00 97.19 179 PRO A N 1
ATOM 1402 C CA . PRO A 1 179 ? -9.698 14.471 13.582 1.00 97.19 179 PRO A CA 1
ATOM 1403 C C . PRO A 1 179 ? -8.896 13.460 14.415 1.00 97.19 179 PRO A C 1
ATOM 1405 O O . PRO A 1 179 ? -8.354 13.831 15.449 1.00 97.19 179 PRO A O 1
ATOM 1408 N N . TRP A 1 180 ? -8.803 12.195 13.993 1.00 98.06 180 TRP A N 1
ATOM 1409 C CA . TRP A 1 180 ? -8.078 11.139 14.712 1.00 98.06 180 TRP A CA 1
ATOM 1410 C C . TRP A 1 180 ? -6.801 10.690 14.011 1.00 98.06 180 TRP A C 1
ATOM 1412 O O . TRP A 1 180 ? -6.026 9.920 14.584 1.00 98.06 180 TRP A O 1
ATOM 1422 N N . GLY A 1 181 ? -6.617 11.088 12.754 1.00 98.19 181 GLY A N 1
ATOM 1423 C CA . GLY A 1 181 ? -5.596 10.505 11.907 1.00 98.19 181 GLY A CA 1
ATOM 1424 C C . GLY A 1 181 ? -4.230 11.152 12.098 1.00 98.19 181 GLY A C 1
ATOM 1425 O O . GLY A 1 181 ? -4.099 12.370 12.244 1.00 98.19 181 GLY A O 1
ATOM 1426 N N . ILE A 1 182 ? -3.198 10.314 12.071 1.00 98.44 182 ILE A N 1
ATOM 1427 C CA . ILE A 1 182 ? -1.794 10.717 12.021 1.00 98.44 182 ILE A CA 1
ATOM 1428 C C . ILE A 1 182 ? -1.163 10.041 10.806 1.00 98.44 182 ILE A C 1
ATOM 1430 O O . ILE A 1 182 ? -1.283 8.828 10.628 1.00 98.44 182 ILE A O 1
ATOM 1434 N N . ARG A 1 183 ? -0.480 10.827 9.980 1.00 97.81 183 ARG A N 1
ATOM 1435 C CA . ARG A 1 183 ? 0.279 10.382 8.818 1.00 97.81 183 ARG A CA 1
ATOM 1436 C C . ARG A 1 183 ? 1.755 10.287 9.164 1.00 97.81 183 ARG A C 1
ATOM 1438 O O . ARG A 1 183 ? 2.350 11.246 9.655 1.00 97.81 183 ARG A O 1
ATOM 1445 N N . PHE A 1 184 ? 2.353 9.146 8.854 1.00 96.06 184 PHE A N 1
ATOM 1446 C CA . PHE A 1 184 ? 3.798 8.974 8.879 1.00 96.06 184 PHE A CA 1
ATOM 1447 C C . PHE A 1 184 ? 4.396 9.342 7.522 1.00 96.06 184 PHE A C 1
ATOM 1449 O O . PHE A 1 184 ? 3.864 8.963 6.476 1.00 96.06 184 PHE A O 1
ATOM 1456 N N . LYS A 1 185 ? 5.528 10.052 7.545 1.00 91.50 185 LYS A N 1
ATOM 1457 C CA . LYS A 1 185 ? 6.330 10.321 6.340 1.00 91.50 185 LYS A CA 1
ATOM 1458 C C . LYS A 1 185 ? 7.120 9.091 5.890 1.00 91.50 185 LYS A C 1
ATOM 1460 O O . LYS A 1 185 ? 7.379 8.934 4.703 1.00 91.50 185 LYS A O 1
ATOM 1465 N N . ASP A 1 186 ? 7.438 8.215 6.840 1.00 87.56 186 ASP A N 1
ATOM 1466 C CA . ASP A 1 186 ? 8.122 6.942 6.625 1.00 87.56 186 ASP A CA 1
ATOM 1467 C C . ASP A 1 186 ? 7.192 5.745 6.901 1.00 87.56 186 ASP A C 1
ATOM 1469 O O . ASP A 1 186 ? 6.059 5.895 7.352 1.00 87.56 186 ASP A O 1
ATOM 1473 N N . HIS A 1 187 ? 7.688 4.523 6.685 1.00 85.75 187 HIS A N 1
ATOM 1474 C CA . HIS A 1 187 ? 6.967 3.276 6.981 1.00 85.75 187 HIS A CA 1
ATOM 1475 C C . HIS A 1 187 ? 7.631 2.482 8.125 1.00 85.75 187 HIS A C 1
ATOM 1477 O O . HIS A 1 187 ? 8.168 1.393 7.882 1.00 85.75 187 HIS A O 1
ATOM 1483 N N . PRO A 1 188 ? 7.653 2.994 9.374 1.00 86.88 188 PRO A N 1
ATOM 1484 C CA . PRO A 1 188 ? 8.203 2.246 10.497 1.00 86.88 188 PRO A CA 1
ATOM 1485 C C . PRO A 1 188 ? 7.371 0.990 10.793 1.00 86.88 188 PRO A C 1
ATOM 1487 O O . PRO A 1 188 ? 6.201 0.874 10.425 1.00 86.88 188 PRO A O 1
ATOM 1490 N N . ALA A 1 189 ? 7.968 0.039 11.516 1.00 88.19 189 ALA A N 1
ATOM 1491 C CA . ALA A 1 189 ? 7.296 -1.178 11.971 1.00 88.19 189 ALA A CA 1
ATOM 1492 C C . ALA A 1 189 ? 6.317 -0.890 13.130 1.00 88.19 189 ALA A C 1
ATOM 1494 O O . ALA A 1 189 ? 6.510 -1.337 14.262 1.00 88.19 189 ALA A O 1
ATOM 1495 N N . ILE A 1 190 ? 5.253 -0.135 12.840 1.00 92.12 190 ILE A N 1
ATOM 1496 C CA . ILE A 1 190 ? 4.287 0.372 13.825 1.00 92.12 190 ILE A CA 1
ATOM 1497 C C . ILE A 1 190 ? 3.557 -0.745 14.578 1.00 92.12 190 ILE A C 1
ATOM 1499 O O . ILE A 1 190 ? 3.144 -0.569 15.715 1.00 92.12 190 ILE A O 1
ATOM 1503 N N . ASN A 1 191 ? 3.461 -1.938 13.990 1.00 89.50 191 ASN A N 1
ATOM 1504 C CA . ASN A 1 191 ? 2.789 -3.091 14.586 1.00 89.50 191 ASN A CA 1
ATOM 1505 C C . ASN A 1 191 ? 3.420 -3.600 15.896 1.00 89.50 191 ASN A C 1
ATOM 1507 O O . ASN A 1 191 ? 2.801 -4.407 16.587 1.00 89.50 191 ASN A O 1
ATOM 1511 N N . ARG A 1 192 ? 4.652 -3.183 16.213 1.00 91.38 192 ARG A N 1
ATOM 1512 C CA . ARG A 1 192 ? 5.350 -3.504 17.471 1.00 91.38 192 ARG A CA 1
ATOM 1513 C C . ARG A 1 192 ? 5.385 -2.336 18.453 1.00 91.38 192 ARG A C 1
ATOM 1515 O O . ARG A 1 192 ? 5.880 -2.501 19.562 1.00 91.38 192 ARG A O 1
ATOM 1522 N N . HIS A 1 193 ? 4.904 -1.172 18.036 1.00 95.62 193 HIS A N 1
ATOM 1523 C CA . HIS A 1 193 ? 4.911 0.027 18.852 1.00 95.62 193 HIS A CA 1
ATOM 1524 C C . HIS A 1 193 ? 3.983 -0.144 20.066 1.00 95.62 193 HIS A C 1
ATOM 1526 O O . HIS A 1 193 ? 2.881 -0.672 19.882 1.00 95.62 193 HIS A O 1
ATOM 1532 N N . PRO A 1 194 ? 4.356 0.324 21.274 1.00 95.94 194 PRO A N 1
ATOM 1533 C CA . PRO A 1 194 ? 3.519 0.195 22.470 1.00 95.94 194 PRO A CA 1
ATOM 1534 C C . PRO A 1 194 ? 2.075 0.674 22.260 1.00 95.94 194 PRO A C 1
ATOM 1536 O O . PRO A 1 194 ? 1.147 -0.098 22.483 1.00 95.94 194 PRO A O 1
ATOM 1539 N N . LEU A 1 195 ? 1.896 1.872 21.688 1.00 96.44 195 LEU A N 1
ATOM 1540 C CA . LEU A 1 195 ? 0.572 2.430 21.362 1.00 96.44 195 LEU A CA 1
ATOM 1541 C C . LEU A 1 195 ? -0.246 1.595 20.360 1.00 96.44 195 LEU A C 1
ATOM 1543 O O . LEU A 1 195 ? -1.466 1.687 20.321 1.00 96.44 195 LEU A O 1
ATOM 1547 N N . PHE A 1 196 ? 0.391 0.798 19.500 1.00 96.00 196 PHE A N 1
ATOM 1548 C CA . PHE A 1 196 ? -0.344 -0.109 18.614 1.00 96.00 196 PHE A CA 1
ATOM 1549 C C . PHE A 1 196 ? -0.729 -1.396 19.348 1.00 96.00 196 PHE A C 1
ATOM 1551 O O . PHE A 1 196 ? -1.842 -1.904 19.205 1.00 96.00 196 PHE A O 1
ATOM 1558 N N . VAL A 1 197 ? 0.202 -1.937 20.137 1.00 95.19 197 VAL A N 1
ATOM 1559 C CA . VAL A 1 197 ? 0.010 -3.173 20.906 1.00 95.19 197 VAL A CA 1
ATOM 1560 C C . VAL A 1 197 ? -1.096 -3.004 21.941 1.00 95.19 197 VAL A C 1
ATOM 1562 O O . VAL A 1 197 ? -1.918 -3.907 22.100 1.00 95.19 197 VAL A O 1
ATOM 1565 N N . ASP A 1 198 ? -1.155 -1.846 22.595 1.00 95.12 198 ASP A N 1
ATOM 1566 C CA . ASP A 1 198 ? -2.202 -1.535 23.558 1.00 95.12 198 ASP A CA 1
ATOM 1567 C C . ASP A 1 198 ? -3.519 -1.087 22.904 1.00 95.12 198 ASP A C 1
ATOM 1569 O O . ASP A 1 198 ? -4.504 -0.957 23.614 1.00 95.12 198 ASP A O 1
ATOM 1573 N N . GLY A 1 199 ? -3.590 -0.884 21.583 1.00 95.50 199 GLY A N 1
ATOM 1574 C CA . GLY A 1 199 ? -4.816 -0.490 20.878 1.00 95.50 199 GLY A CA 1
ATOM 1575 C C . GLY A 1 199 ? -5.155 1.006 20.919 1.00 95.50 199 GLY A C 1
ATOM 1576 O O . GLY A 1 199 ? -6.276 1.378 20.558 1.00 95.50 199 GLY A O 1
ATOM 1577 N N . SER A 1 200 ? -4.226 1.865 21.344 1.00 96.81 200 SER A N 1
ATOM 1578 C CA . SER A 1 200 ? -4.335 3.328 21.224 1.00 96.81 200 SER A CA 1
ATOM 1579 C C . SER A 1 200 ? -4.167 3.807 19.778 1.00 96.81 200 SER A C 1
ATOM 1581 O O . SER A 1 200 ? -4.705 4.847 19.406 1.00 96.81 200 SER A O 1
ATOM 1583 N N . LEU A 1 201 ? -3.473 3.028 18.945 1.00 96.88 201 LEU A N 1
ATOM 1584 C CA . LEU A 1 201 ? -3.298 3.238 17.512 1.00 96.88 201 LEU A CA 1
ATOM 1585 C C . LEU A 1 201 ? -3.769 2.028 16.707 1.00 96.88 201 LEU A C 1
ATOM 1587 O O . LEU A 1 201 ?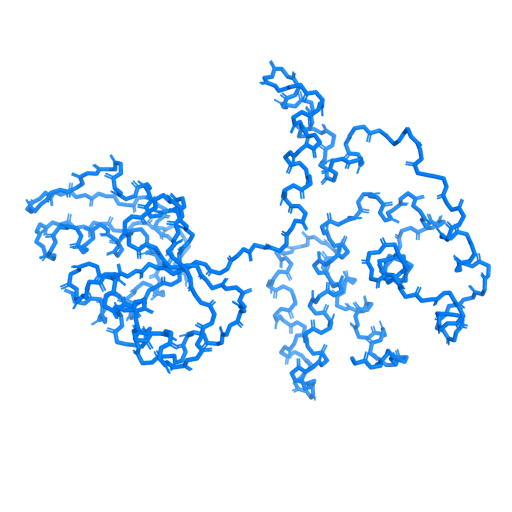 -3.505 0.877 17.049 1.00 96.88 201 LEU A O 1
ATOM 1591 N N . GLU A 1 202 ? -4.382 2.298 15.560 1.00 96.06 202 GLU A N 1
ATOM 1592 C CA . GLU A 1 202 ? -4.699 1.295 14.545 1.00 96.06 202 GLU A CA 1
ATOM 1593 C C . GLU A 1 202 ? -4.277 1.800 13.163 1.00 96.06 202 GLU A C 1
ATOM 1595 O O . GLU A 1 202 ? -4.519 2.952 12.823 1.00 96.06 202 GLU A O 1
ATOM 1600 N N . VAL A 1 203 ? -3.673 0.947 12.331 1.00 95.62 203 VAL A N 1
ATOM 1601 C CA . VAL A 1 203 ? -3.359 1.315 10.937 1.00 95.62 203 VAL A CA 1
ATOM 1602 C C . VAL A 1 203 ? -4.666 1.424 10.154 1.00 95.62 203 VAL A C 1
ATOM 1604 O O . VAL A 1 203 ? -5.422 0.446 10.073 1.00 95.62 203 VAL A O 1
ATOM 1607 N N . GLN A 1 204 ? -4.945 2.609 9.609 1.00 96.19 204 GLN A N 1
ATOM 1608 C CA . GLN A 1 204 ? -6.160 2.894 8.853 1.00 96.19 204 GLN A CA 1
ATOM 1609 C C . GLN A 1 204 ? -6.031 4.203 8.063 1.00 96.19 204 GLN A C 1
ATOM 1611 O O . GLN A 1 204 ? -5.817 5.260 8.654 1.00 96.19 204 GLN A O 1
ATOM 1616 N N . ASP A 1 205 ? -6.294 4.129 6.757 1.00 95.62 205 ASP A N 1
ATOM 1617 C CA . ASP A 1 205 ? -6.323 5.283 5.849 1.00 95.62 205 ASP A CA 1
ATOM 1618 C C . ASP A 1 205 ? -7.290 6.376 6.311 1.00 95.62 205 ASP A C 1
ATOM 1620 O O . ASP A 1 205 ? -8.404 6.067 6.748 1.00 95.62 205 ASP A O 1
ATOM 1624 N N 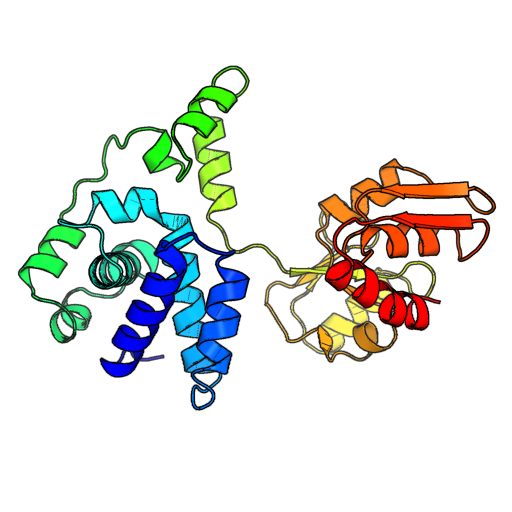. ASP A 1 206 ? -6.906 7.642 6.119 1.00 96.69 206 ASP A N 1
ATOM 1625 C CA . ASP A 1 206 ? -7.695 8.829 6.483 1.00 96.69 206 ASP A CA 1
ATOM 1626 C C . ASP A 1 206 ? -9.157 8.738 5.996 1.00 96.69 206 ASP A C 1
ATOM 1628 O O . ASP A 1 206 ? -10.105 8.816 6.780 1.00 96.69 206 ASP A O 1
ATOM 1632 N N . GLY A 1 207 ? -9.366 8.401 4.718 1.00 95.88 207 GLY A N 1
ATOM 1633 C CA . GLY A 1 207 ? -10.709 8.243 4.146 1.00 95.88 207 GLY A CA 1
ATOM 1634 C C . GLY A 1 207 ? -11.555 7.156 4.824 1.00 95.88 207 GLY A C 1
ATOM 1635 O O . GLY A 1 207 ? -12.767 7.304 4.967 1.00 95.88 207 GLY A O 1
ATOM 1636 N N . SER A 1 208 ? -10.936 6.077 5.318 1.00 95.50 208 SER A N 1
ATOM 1637 C CA . SER A 1 208 ? -11.660 5.049 6.079 1.00 95.50 208 SER A CA 1
ATOM 1638 C C . SER A 1 208 ? -12.091 5.532 7.464 1.00 95.50 208 SER A C 1
ATOM 1640 O O . SER A 1 208 ? -13.081 5.015 7.984 1.00 95.50 208 SER A O 1
ATOM 1642 N N . GLN A 1 209 ? -11.372 6.490 8.052 1.00 97.56 209 GLN A N 1
ATOM 1643 C CA . GLN A 1 209 ? -11.736 7.123 9.320 1.00 97.56 209 GLN A CA 1
ATOM 1644 C C . GLN A 1 209 ? -12.939 8.056 9.123 1.00 97.56 209 GLN A C 1
ATOM 1646 O O . GLN A 1 209 ? -13.894 8.005 9.899 1.00 97.56 209 GLN A O 1
ATOM 1651 N N . LEU A 1 210 ? -12.948 8.824 8.026 1.00 97.81 210 LEU A N 1
ATOM 1652 C CA . LEU A 1 210 ? -14.066 9.700 7.657 1.00 97.81 210 LEU A CA 1
ATOM 1653 C C . LEU A 1 210 ? -15.378 8.936 7.460 1.00 97.81 210 LEU A C 1
ATOM 1655 O O . LEU A 1 210 ? -16.428 9.419 7.865 1.00 97.81 210 LEU A O 1
ATOM 1659 N N . LEU A 1 211 ? -15.337 7.725 6.897 1.00 96.56 211 LEU A N 1
ATOM 1660 C CA . LEU A 1 211 ? -16.541 6.899 6.752 1.00 96.56 211 LEU A CA 1
ATOM 1661 C C . LEU A 1 211 ? -17.179 6.537 8.102 1.00 96.56 211 LEU A C 1
ATOM 1663 O O . LEU A 1 211 ? -18.403 6.497 8.199 1.00 96.56 211 LEU A O 1
ATOM 1667 N N . ALA A 1 212 ? -16.375 6.306 9.146 1.00 95.69 212 ALA A N 1
ATOM 1668 C CA . ALA A 1 212 ? -16.909 6.070 10.487 1.00 95.69 212 ALA A CA 1
ATOM 1669 C C . ALA A 1 212 ? -17.557 7.342 11.062 1.00 95.69 212 ALA A C 1
ATOM 1671 O O . ALA A 1 212 ? -18.640 7.271 11.636 1.00 95.69 212 ALA A O 1
ATOM 1672 N N . LEU A 1 213 ? -16.943 8.509 10.838 1.00 95.56 213 LEU A N 1
ATOM 1673 C CA . LEU A 1 213 ? -17.501 9.803 11.244 1.00 95.56 213 LEU A CA 1
ATOM 1674 C C . LEU A 1 213 ? -18.819 10.121 10.535 1.00 95.56 213 LEU A C 1
ATOM 1676 O O . LEU A 1 213 ? -19.773 10.527 11.191 1.00 95.56 213 LEU A O 1
ATOM 1680 N N . LEU A 1 214 ? -18.883 9.897 9.221 1.00 97.38 214 LEU A N 1
ATOM 1681 C CA . LEU A 1 214 ? -20.080 10.128 8.408 1.00 97.38 214 LEU A CA 1
ATOM 1682 C C . LEU A 1 214 ? -21.247 9.226 8.816 1.00 97.38 214 LEU A C 1
ATOM 1684 O O . LEU A 1 214 ? -22.393 9.660 8.742 1.00 97.38 214 LEU A O 1
ATOM 1688 N N . LEU A 1 215 ? -20.968 7.997 9.269 1.00 97.06 215 LEU A N 1
ATOM 1689 C CA . LEU A 1 215 ? -21.997 7.121 9.830 1.00 97.06 215 LEU A CA 1
ATOM 1690 C C . LEU A 1 215 ? -22.635 7.733 11.087 1.00 97.06 215 LEU A C 1
ATOM 1692 O O . LEU A 1 215 ? -23.824 7.539 11.319 1.00 97.06 215 LEU A O 1
ATOM 1696 N N . GLY A 1 216 ? -21.857 8.464 11.893 1.00 95.69 216 GLY A N 1
ATOM 1697 C CA . GLY A 1 216 ? -22.373 9.227 13.031 1.00 95.69 216 GLY A CA 1
ATOM 1698 C C . GLY A 1 216 ? -22.993 8.376 14.143 1.00 95.69 216 GLY A C 1
ATOM 1699 O O . GLY A 1 216 ? -23.887 8.860 14.837 1.00 95.69 216 GLY A O 1
ATOM 1700 N N . ALA A 1 217 ? -22.533 7.129 14.301 1.00 96.75 217 ALA A N 1
ATOM 1701 C CA . ALA A 1 217 ? -23.060 6.179 15.279 1.00 96.75 217 ALA A CA 1
ATOM 1702 C C . ALA A 1 217 ? -22.992 6.725 16.714 1.00 96.75 217 ALA A C 1
ATOM 1704 O O . ALA A 1 217 ? -21.962 7.251 17.148 1.00 96.75 217 ALA A O 1
ATOM 1705 N N . ARG A 1 218 ? -24.087 6.571 17.463 1.00 96.44 218 ARG A N 1
ATOM 1706 C CA . ARG A 1 218 ? -24.254 7.110 18.817 1.00 96.44 218 ARG A CA 1
ATOM 1707 C C . ARG A 1 218 ? -24.273 6.010 19.869 1.00 96.44 218 ARG A C 1
ATOM 1709 O O . ARG A 1 218 ? -24.550 4.839 19.614 1.00 96.44 218 ARG A O 1
ATOM 1716 N N . ARG A 1 219 ? -23.996 6.415 21.108 1.00 96.44 219 ARG A N 1
ATOM 1717 C CA . ARG A 1 219 ? -24.049 5.542 22.285 1.00 96.44 219 ARG A CA 1
ATOM 1718 C C . ARG A 1 219 ? -25.412 4.859 22.399 1.00 96.44 219 ARG A C 1
ATOM 1720 O O . ARG A 1 219 ? -26.443 5.516 22.294 1.00 96.44 219 ARG A O 1
ATOM 1727 N N . GLY A 1 220 ? -25.402 3.555 22.665 1.00 96.44 220 GLY A N 1
ATOM 1728 C CA . GLY A 1 220 ? -26.621 2.766 22.865 1.00 96.44 220 GLY A CA 1
ATOM 1729 C C . GLY A 1 220 ? -27.315 2.303 21.580 1.00 96.44 220 GLY A C 1
ATOM 1730 O O . GLY A 1 220 ? -28.218 1.472 21.666 1.00 96.44 220 GLY A O 1
ATOM 1731 N N . GLU A 1 221 ? -26.888 2.771 20.404 1.00 97.81 221 GLU A N 1
ATOM 1732 C CA . GLU A 1 221 ? -27.450 2.323 19.130 1.00 97.81 221 GLU A CA 1
ATOM 1733 C C . GLU A 1 221 ? -27.066 0.875 18.799 1.00 97.81 221 GLU A C 1
ATOM 1735 O O . GLU A 1 221 ? -26.149 0.275 19.373 1.00 97.81 221 GLU A O 1
ATOM 1740 N N . MET A 1 222 ? -27.799 0.313 17.840 1.00 98.06 222 MET A N 1
ATOM 1741 C CA . MET A 1 222 ? -27.461 -0.945 17.195 1.00 98.06 222 MET A CA 1
ATOM 1742 C C . MET A 1 222 ? -26.918 -0.650 15.799 1.00 98.06 222 MET A C 1
ATOM 1744 O O . MET A 1 222 ? -27.619 -0.064 14.979 1.00 98.06 222 MET A O 1
ATOM 1748 N N . VAL A 1 223 ? -25.688 -1.079 15.527 1.00 97.69 223 VAL A N 1
ATOM 1749 C CA . VAL A 1 223 ? -24.998 -0.828 14.258 1.00 97.69 223 VAL A CA 1
ATOM 1750 C C . VAL A 1 223 ? -24.525 -2.144 13.651 1.00 97.69 223 VAL A C 1
ATOM 1752 O O . VAL A 1 223 ? -24.034 -3.028 14.356 1.00 97.69 223 VAL A O 1
ATOM 1755 N N . CYS A 1 224 ? -24.652 -2.264 12.331 1.00 97.25 224 CYS A N 1
ATOM 1756 C CA . CYS A 1 224 ? -24.161 -3.401 11.558 1.00 97.25 224 CYS A CA 1
ATOM 1757 C C . CYS A 1 224 ? -23.077 -2.939 10.576 1.00 97.25 224 CYS A C 1
ATOM 1759 O O . CYS A 1 224 ? -23.342 -2.121 9.698 1.00 97.25 224 CYS A O 1
ATOM 1761 N N . ASP A 1 225 ? -21.873 -3.490 10.709 1.00 96.56 225 ASP A N 1
ATOM 1762 C CA . ASP A 1 225 ? -20.754 -3.321 9.781 1.00 96.56 225 ASP A CA 1
ATOM 1763 C C . ASP A 1 225 ? -20.701 -4.539 8.847 1.00 96.56 225 ASP A C 1
ATOM 1765 O O . ASP A 1 225 ? -20.222 -5.621 9.213 1.00 96.56 225 ASP A O 1
ATOM 1769 N N . PHE A 1 226 ? -21.274 -4.378 7.653 1.00 94.75 226 PHE A N 1
ATOM 1770 C CA . PHE A 1 226 ? -21.214 -5.381 6.595 1.00 94.75 226 PHE A CA 1
ATOM 1771 C C . PHE A 1 226 ? -19.898 -5.244 5.828 1.00 94.75 226 PHE A C 1
ATOM 1773 O O . PHE A 1 226 ? -19.530 -4.148 5.412 1.00 94.75 226 PHE A O 1
ATOM 1780 N N . CYS A 1 227 ? -19.219 -6.372 5.599 1.00 93.50 227 CYS A N 1
ATOM 1781 C CA . CYS A 1 227 ? -17.867 -6.428 5.026 1.00 93.50 227 CYS A CA 1
ATOM 1782 C C . CYS A 1 227 ? -16.804 -5.833 5.964 1.00 93.50 227 CYS A C 1
ATOM 1784 O O . CYS A 1 227 ? -15.893 -5.118 5.534 1.00 93.50 227 CYS A O 1
ATOM 1786 N N . ALA A 1 228 ? -16.906 -6.164 7.255 1.00 93.50 228 ALA A N 1
ATOM 1787 C CA . ALA A 1 228 ? -16.031 -5.642 8.300 1.00 93.50 228 ALA A CA 1
ATOM 1788 C C . ALA A 1 228 ? -14.539 -5.952 8.051 1.00 93.50 228 ALA A C 1
ATOM 1790 O O . ALA A 1 228 ? -13.648 -5.235 8.518 1.00 93.50 228 ALA A O 1
ATOM 1791 N N . GLY A 1 229 ? -14.221 -7.018 7.315 1.00 92.50 229 GLY A N 1
ATOM 1792 C CA . GLY A 1 229 ? -12.865 -7.466 7.037 1.00 92.50 229 GLY A CA 1
ATOM 1793 C C . GLY A 1 229 ? -12.128 -7.819 8.325 1.00 92.50 229 GLY A C 1
ATOM 1794 O O . GLY A 1 229 ? -12.525 -8.710 9.067 1.00 92.50 229 GLY A O 1
ATOM 1795 N N . ALA A 1 230 ? -11.028 -7.113 8.597 1.00 91.25 230 ALA A N 1
ATOM 1796 C CA . ALA A 1 230 ? -10.316 -7.212 9.876 1.00 91.25 230 ALA A CA 1
ATOM 1797 C C . ALA A 1 230 ? -10.882 -6.266 10.962 1.00 91.25 230 ALA A C 1
ATOM 1799 O O . ALA A 1 230 ? -10.273 -6.134 12.022 1.00 91.25 230 ALA A O 1
ATOM 1800 N N . GLY A 1 231 ? -11.986 -5.568 10.669 1.00 93.81 231 GLY A N 1
ATOM 1801 C CA . GLY A 1 231 ? -12.782 -4.697 11.540 1.00 93.81 231 GLY A CA 1
ATOM 1802 C C . GLY A 1 231 ? -12.174 -3.337 11.865 1.00 93.81 231 GLY A C 1
ATOM 1803 O O . GLY A 1 231 ? -12.422 -2.785 12.927 1.00 93.81 231 GLY A O 1
ATOM 1804 N N . GLY A 1 232 ? -11.378 -2.755 10.962 1.00 95.00 232 GLY A N 1
ATOM 1805 C CA . GLY A 1 232 ? -10.819 -1.415 11.188 1.00 95.00 232 GLY A CA 1
ATOM 1806 C C . GLY A 1 232 ? -11.904 -0.356 11.436 1.00 95.00 232 GLY A C 1
ATOM 1807 O O . GLY A 1 232 ? -11.778 0.436 12.367 1.00 95.00 232 GLY A O 1
ATOM 1808 N N . LYS A 1 233 ? -12.981 -0.358 10.638 1.00 96.19 233 LYS A N 1
ATOM 1809 C CA . LYS A 1 233 ? -14.118 0.569 10.793 1.00 96.19 233 LYS A CA 1
ATOM 1810 C C . LYS A 1 233 ? -14.991 0.196 11.986 1.00 96.19 233 LYS A C 1
ATOM 1812 O O . LYS A 1 233 ? -15.294 1.076 12.780 1.00 96.19 233 LYS A O 1
ATOM 1817 N N . THR A 1 234 ? -15.255 -1.095 12.188 1.00 96.25 234 THR A N 1
ATOM 1818 C CA . THR A 1 234 ? -15.885 -1.625 13.407 1.00 96.25 234 THR A CA 1
ATOM 1819 C C . THR A 1 234 ? -15.245 -1.046 14.676 1.00 96.25 234 THR A C 1
ATOM 1821 O O . THR A 1 234 ? -15.938 -0.536 15.545 1.00 96.25 234 THR A O 1
ATOM 1824 N N . LEU A 1 235 ? -13.912 -1.042 14.767 1.00 96.31 235 LEU A N 1
ATOM 1825 C CA . LEU A 1 235 ? -13.201 -0.498 15.929 1.00 96.31 235 LEU A CA 1
ATOM 1826 C C . LEU A 1 235 ? -13.360 1.025 16.074 1.00 96.31 235 LEU A C 1
ATOM 1828 O O . LEU A 1 235 ? -13.446 1.512 17.195 1.00 96.31 235 LEU A O 1
ATOM 1832 N N . ALA A 1 236 ? -13.406 1.782 14.968 1.00 96.44 236 ALA A N 1
ATOM 1833 C CA . ALA A 1 236 ? -13.688 3.224 15.031 1.00 96.44 236 ALA A CA 1
ATOM 1834 C C . ALA A 1 236 ? -15.100 3.480 15.564 1.00 96.44 236 ALA A C 1
ATOM 1836 O O . ALA A 1 236 ? -15.282 4.295 16.461 1.00 96.44 236 ALA A O 1
ATOM 1837 N N . ILE A 1 237 ? -16.080 2.745 15.039 1.00 96.38 237 ILE A N 1
ATOM 1838 C CA . ILE A 1 237 ? -17.482 2.849 15.442 1.00 96.38 237 ILE A CA 1
ATOM 1839 C C . ILE A 1 237 ? -17.633 2.497 16.927 1.00 96.38 237 ILE A C 1
ATOM 1841 O O . ILE A 1 237 ? -18.251 3.250 17.672 1.00 96.38 237 ILE A O 1
ATOM 1845 N N . GLY A 1 238 ? -17.005 1.409 17.388 1.00 95.44 238 GLY A N 1
ATOM 1846 C CA . GLY A 1 238 ? -17.006 1.024 18.803 1.00 95.44 238 GLY A CA 1
ATOM 1847 C C . GLY A 1 238 ? -16.445 2.115 19.721 1.00 95.44 238 GLY A C 1
ATOM 1848 O O . GLY A 1 238 ? -17.056 2.422 20.745 1.00 95.44 238 GLY A O 1
ATOM 1849 N N . ALA A 1 239 ? -15.343 2.759 19.316 1.00 95.50 239 ALA A N 1
ATOM 1850 C CA . ALA A 1 239 ? -14.764 3.884 20.047 1.00 95.50 239 ALA A CA 1
ATOM 1851 C C . ALA A 1 239 ? -15.705 5.106 20.089 1.00 95.50 239 ALA A C 1
ATOM 1853 O O . ALA A 1 239 ? -15.889 5.693 21.153 1.00 95.50 239 ALA A O 1
ATOM 1854 N N . MET A 1 240 ? -16.364 5.456 18.975 1.00 95.00 240 MET A N 1
ATOM 1855 C CA . MET A 1 240 ? -17.364 6.541 18.926 1.00 95.00 240 MET A CA 1
ATOM 1856 C C . MET A 1 240 ? -18.574 6.261 19.825 1.00 95.00 240 MET A C 1
ATOM 1858 O O . MET A 1 240 ? -19.089 7.152 20.500 1.00 95.00 240 MET A O 1
ATOM 1862 N N . MET A 1 241 ? -19.011 5.003 19.863 1.00 95.38 241 MET A N 1
ATOM 1863 C CA . MET A 1 241 ? -20.096 4.536 20.724 1.00 95.38 241 MET A CA 1
ATOM 1864 C C . MET A 1 241 ? -19.640 4.333 22.181 1.00 95.38 241 MET A C 1
ATOM 1866 O O . MET A 1 241 ? -20.458 3.945 23.022 1.00 95.38 241 MET A O 1
ATOM 1870 N N . ALA A 1 242 ? -18.360 4.591 22.489 1.00 93.00 242 ALA A N 1
ATOM 1871 C CA . ALA A 1 242 ? -17.726 4.416 23.795 1.00 93.00 242 ALA A CA 1
ATOM 1872 C C . ALA A 1 242 ? -18.069 3.063 24.436 1.00 93.00 242 ALA A C 1
ATOM 1874 O O . ALA A 1 242 ? -18.496 2.994 25.593 1.00 93.00 242 ALA A O 1
ATOM 1875 N N . SER A 1 243 ? -17.974 2.006 23.625 1.00 88.31 243 SER A N 1
ATOM 1876 C CA . SER A 1 243 ? -18.255 0.618 24.006 1.00 88.31 243 SER A CA 1
ATOM 1877 C C . SER A 1 243 ? -19.661 0.399 24.601 1.00 88.31 243 SER A C 1
ATOM 1879 O O . SER A 1 243 ? -19.875 -0.508 25.404 1.00 88.31 243 SER A O 1
ATOM 1881 N N . THR A 1 244 ? -20.652 1.207 24.192 1.00 93.69 244 THR A N 1
ATOM 1882 C CA . THR A 1 244 ? -22.068 1.064 24.586 1.00 93.69 244 THR A CA 1
ATOM 1883 C C . THR A 1 244 ? -22.988 0.816 23.395 1.00 93.69 244 THR A C 1
ATOM 1885 O O . THR A 1 244 ? -22.794 1.392 22.332 1.00 93.69 244 THR A O 1
ATOM 1888 N N . GLY A 1 245 ? -24.039 0.013 23.581 1.00 94.44 245 GLY A N 1
ATOM 1889 C CA . GLY A 1 245 ? -24.949 -0.392 22.502 1.00 94.44 245 GLY A CA 1
ATOM 1890 C C . GLY A 1 245 ? -24.612 -1.780 21.961 1.00 94.44 245 GLY A C 1
ATOM 1891 O O . GLY A 1 245 ? -24.164 -2.648 22.713 1.00 94.44 245 GLY A O 1
ATOM 1892 N N . ARG A 1 246 ? -24.868 -2.019 20.671 1.00 96.62 246 ARG A N 1
ATOM 1893 C CA . ARG A 1 246 ? -24.572 -3.298 20.005 1.00 96.62 246 ARG A CA 1
ATOM 1894 C C . ARG A 1 246 ? -23.947 -3.058 18.639 1.00 96.62 246 ARG A C 1
ATOM 1896 O O . ARG A 1 246 ? -24.533 -2.375 17.808 1.00 96.62 246 ARG A O 1
ATOM 1903 N N . LEU A 1 247 ? -22.793 -3.670 18.396 1.00 95.25 247 LEU A N 1
ATOM 1904 C CA . LEU A 1 247 ? -22.086 -3.582 17.124 1.00 95.25 247 LEU A CA 1
ATOM 1905 C C . LEU A 1 247 ? -21.887 -4.980 16.546 1.00 95.25 247 LEU A C 1
ATOM 1907 O O . LEU A 1 247 ? -21.192 -5.812 17.128 1.00 95.25 247 LEU A O 1
ATOM 1911 N N . TYR A 1 248 ? -22.507 -5.232 15.399 1.00 96.00 248 TYR A N 1
ATOM 1912 C CA . TYR A 1 248 ? -22.398 -6.494 14.683 1.00 96.00 248 TYR A CA 1
ATOM 1913 C C . TYR A 1 248 ? -21.435 -6.339 13.510 1.00 96.00 248 TYR A C 1
ATOM 1915 O O . TYR A 1 248 ? -21.636 -5.482 12.655 1.00 96.00 248 TYR A O 1
ATOM 1923 N N . ALA A 1 249 ? -20.403 -7.178 13.457 1.00 96.00 249 ALA A N 1
ATOM 1924 C CA . ALA A 1 249 ? -19.431 -7.203 12.369 1.00 96.00 249 ALA A CA 1
ATOM 1925 C C . ALA A 1 249 ? -19.594 -8.487 11.552 1.00 96.00 249 ALA A C 1
ATOM 1927 O O . ALA A 1 249 ? -19.390 -9.586 12.074 1.00 96.00 249 ALA A O 1
ATOM 1928 N N . PHE A 1 250 ? -19.943 -8.342 10.275 1.00 95.62 250 PHE A N 1
ATOM 1929 C CA . PHE A 1 250 ? -20.170 -9.458 9.360 1.00 95.62 250 PHE A CA 1
ATOM 1930 C C . PHE A 1 250 ? -19.136 -9.452 8.237 1.00 95.62 250 PHE A C 1
ATOM 1932 O O . PHE A 1 250 ? -18.872 -8.417 7.625 1.00 95.62 250 PHE A O 1
ATOM 1939 N N . ASP A 1 251 ? -18.579 -10.620 7.923 1.00 95.44 251 ASP A N 1
ATOM 1940 C CA . ASP A 1 251 ? -17.717 -10.803 6.757 1.00 95.44 251 ASP A CA 1
ATOM 1941 C C . ASP A 1 251 ? -17.785 -12.251 6.258 1.00 95.44 251 ASP A C 1
ATOM 1943 O O . ASP A 1 251 ? -17.871 -13.186 7.055 1.00 95.44 251 ASP A O 1
ATOM 1947 N N . VAL A 1 252 ? -17.728 -12.438 4.939 1.00 94.81 252 VAL A N 1
ATOM 1948 C CA . VAL A 1 252 ? -17.708 -13.769 4.307 1.00 94.81 252 VAL A CA 1
ATOM 1949 C C . VAL A 1 252 ? -16.330 -14.433 4.399 1.00 94.81 252 VAL A C 1
ATOM 1951 O O . VAL A 1 252 ? -16.211 -15.655 4.330 1.00 94.81 252 VAL A O 1
ATOM 1954 N N . ALA A 1 253 ? -15.267 -13.646 4.565 1.00 92.19 253 ALA A N 1
ATOM 1955 C CA . ALA A 1 253 ? -13.902 -14.122 4.693 1.00 92.19 253 ALA A CA 1
ATOM 1956 C C . ALA A 1 253 ? -13.553 -14.361 6.168 1.00 92.19 253 ALA A C 1
ATOM 1958 O O . ALA A 1 253 ? -12.931 -13.523 6.827 1.00 92.19 253 ALA A O 1
ATOM 1959 N N . GLU A 1 254 ? -13.864 -15.562 6.660 1.00 92.81 254 GLU A N 1
ATOM 1960 C CA . GLU A 1 254 ? -13.598 -15.997 8.040 1.00 92.81 254 GLU A CA 1
ATOM 1961 C C . GLU A 1 254 ? -12.175 -15.644 8.516 1.00 92.81 254 GLU A C 1
ATOM 1963 O O . GLU A 1 254 ? -11.985 -15.059 9.581 1.00 92.81 254 GLU A O 1
ATOM 1968 N N . LYS A 1 255 ? -11.155 -15.903 7.684 1.00 90.62 255 LYS A N 1
ATOM 1969 C CA . LYS A 1 255 ? -9.745 -15.610 8.008 1.00 90.62 255 LYS A CA 1
ATOM 1970 C C . LYS A 1 255 ? -9.467 -14.129 8.287 1.00 90.62 255 LYS A C 1
ATOM 1972 O O . LYS A 1 255 ? -8.511 -13.821 8.999 1.00 90.62 255 LYS A O 1
ATOM 1977 N N . ARG A 1 256 ? -10.232 -13.205 7.695 1.00 89.62 256 ARG A N 1
ATOM 1978 C CA . ARG A 1 256 ? -10.122 -11.764 7.973 1.00 89.62 256 ARG A CA 1
ATOM 1979 C C . ARG A 1 256 ? -10.843 -11.428 9.272 1.00 89.62 256 ARG A C 1
ATOM 1981 O O . ARG A 1 256 ? -10.236 -10.791 10.129 1.00 89.62 256 ARG A O 1
ATOM 1988 N N . LEU A 1 257 ? -12.055 -11.950 9.450 1.00 90.75 257 LEU A N 1
ATOM 1989 C CA . LEU A 1 257 ? -12.878 -11.701 10.632 1.00 90.75 257 LEU A CA 1
ATOM 1990 C C . LEU A 1 257 ? -12.239 -12.242 11.920 1.00 90.75 257 LEU A C 1
ATOM 1992 O O . LEU A 1 257 ? -12.283 -11.589 12.957 1.00 90.75 257 LEU A O 1
ATOM 1996 N N . VAL A 1 258 ? -11.539 -13.379 11.864 1.00 92.44 258 VAL A N 1
ATOM 1997 C CA . VAL A 1 258 ? -10.779 -13.913 13.012 1.00 92.44 258 VAL A CA 1
ATOM 1998 C C . VAL A 1 258 ? -9.734 -12.913 13.523 1.00 92.44 258 VAL A C 1
ATOM 2000 O O . VAL A 1 258 ? -9.496 -12.845 14.730 1.00 92.44 258 VAL A O 1
ATOM 2003 N N . LYS A 1 259 ? -9.152 -12.079 12.646 1.00 92.12 259 LYS A N 1
ATOM 2004 C CA . LYS A 1 259 ? -8.185 -11.042 13.045 1.00 92.12 259 LYS A CA 1
ATOM 2005 C C . LYS A 1 259 ? -8.824 -9.895 13.827 1.00 92.12 259 LYS A C 1
ATOM 2007 O O . LYS A 1 259 ? -8.089 -9.156 14.470 1.00 92.12 259 LYS A O 1
ATOM 2012 N N . LEU A 1 260 ? -10.149 -9.741 13.797 1.00 92.62 260 LEU A N 1
ATOM 2013 C CA . LEU A 1 260 ? -10.851 -8.710 14.559 1.00 92.62 260 LEU A CA 1
ATOM 2014 C C . LEU A 1 260 ? -10.828 -8.998 16.066 1.00 92.62 260 LEU A C 1
ATOM 2016 O O . LEU A 1 260 ? -10.586 -8.086 16.848 1.00 92.62 260 LEU A O 1
ATOM 2020 N N . LYS A 1 261 ? -11.004 -10.259 16.482 1.00 91.19 261 LYS A N 1
ATOM 2021 C CA . LYS A 1 261 ? -11.074 -10.650 17.905 1.00 91.19 261 LYS A CA 1
ATOM 2022 C C . LYS A 1 261 ? -9.924 -10.092 18.767 1.00 91.19 261 LYS A C 1
ATOM 2024 O O . LYS A 1 261 ? -10.216 -9.415 19.749 1.00 91.19 261 LYS A O 1
ATOM 2029 N N . PRO A 1 262 ? -8.635 -10.299 18.424 1.00 92.12 262 PRO A N 1
ATOM 2030 C CA . PRO A 1 262 ? -7.538 -9.745 19.220 1.00 92.12 262 PRO A CA 1
ATOM 2031 C C . PRO A 1 262 ? -7.431 -8.216 19.141 1.00 92.12 262 PRO A C 1
ATOM 2033 O O . PRO A 1 262 ? -6.850 -7.613 20.036 1.00 92.12 262 PRO A O 1
ATOM 2036 N N . ARG A 1 263 ? -7.965 -7.577 18.089 1.00 93.62 263 ARG A N 1
ATOM 2037 C CA . ARG A 1 263 ? -7.992 -6.110 17.974 1.00 93.62 263 ARG A CA 1
ATOM 2038 C C . ARG A 1 263 ? -9.071 -5.505 18.874 1.00 93.62 263 ARG A C 1
ATOM 2040 O O . ARG A 1 263 ? -8.788 -4.529 19.553 1.00 93.62 263 ARG A O 1
ATOM 2047 N N . LEU A 1 264 ? -10.251 -6.132 18.939 1.00 90.69 264 LEU A N 1
ATOM 2048 C CA . LEU A 1 264 ? -11.317 -5.764 19.880 1.00 90.69 264 LEU A CA 1
ATOM 2049 C C . LEU A 1 264 ? -10.844 -5.875 21.329 1.00 90.69 264 LEU A C 1
ATOM 2051 O O . LEU A 1 264 ? -11.065 -4.977 22.124 1.00 90.69 264 LEU A O 1
ATOM 2055 N N . ALA A 1 265 ? -10.137 -6.955 21.671 1.00 90.69 265 ALA A N 1
ATOM 2056 C CA . ALA A 1 265 ? -9.683 -7.178 23.044 1.00 90.69 265 ALA A CA 1
ATOM 2057 C C . ALA A 1 265 ? -8.768 -6.062 23.590 1.00 90.69 265 ALA A C 1
ATOM 2059 O O . ALA A 1 265 ? -8.731 -5.846 24.797 1.00 90.69 265 ALA A O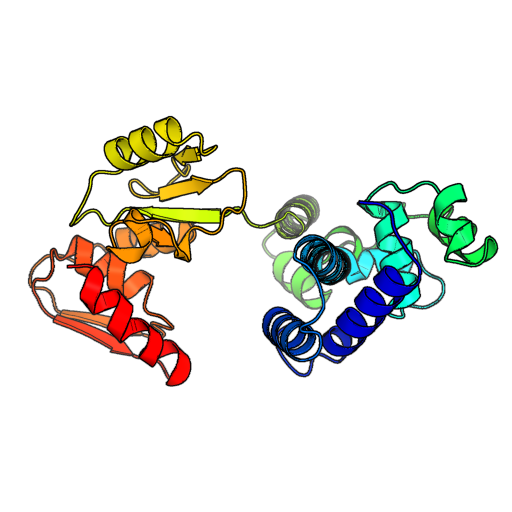 1
ATOM 2060 N N . ARG A 1 266 ? -8.029 -5.355 22.722 1.00 92.88 266 ARG A N 1
ATOM 2061 C CA . ARG A 1 266 ? -7.130 -4.257 23.121 1.00 92.88 266 ARG A CA 1
ATOM 2062 C C . ARG A 1 266 ? -7.721 -2.858 22.916 1.00 92.88 266 ARG A C 1
ATOM 2064 O O . ARG A 1 266 ? -7.215 -1.901 23.500 1.00 92.88 266 ARG A O 1
ATOM 2071 N N . SER A 1 267 ? -8.779 -2.710 22.115 1.00 87.50 267 SER A N 1
ATOM 2072 C CA . SER A 1 267 ? -9.353 -1.395 21.797 1.00 87.50 267 SER A CA 1
ATOM 2073 C C . SER A 1 267 ? -10.069 -0.718 22.969 1.00 87.50 267 SER A C 1
ATOM 2075 O O . SER A 1 267 ? -10.392 0.464 22.856 1.00 87.50 267 SER A O 1
ATOM 2077 N N . GLY A 1 268 ? -10.276 -1.426 24.085 1.00 82.44 268 GLY A N 1
ATOM 2078 C CA . GLY A 1 268 ? -11.251 -1.024 25.108 1.00 82.44 268 GLY A CA 1
ATOM 2079 C C . GLY A 1 268 ? -12.678 -1.239 24.617 1.00 82.44 268 GLY A C 1
ATOM 2080 O O . GLY A 1 268 ? -13.597 -0.710 25.282 1.00 82.44 268 GLY A O 1
#

Foldseek 3Di:
DADDQVLLVLLQVLLQQVVVVPDHSVVSLVVSCVVVVVDDPVSSVVSVCLNLLCLLLVLVLCQQFPHDGSNLSSLLSCCVPVVDDLVSCVVVDPSVRSVSSVPRDPPPDDLCNLLVHPPVVCVVCVVPDPSVVSNVNSVVSSDDDWWKKFFLLLPDQQVVVVVVCVVVVFQWDADPPANGMITGPDDDPCCPPPCNLLLRMDTDDPVLLVVLVVVVAEAQEAEEAEQCFLNPSVLSNCSRNSVHHHYHYDHPPPVRPVNNVSSVVRSD

pLDDT: mean 94.96, std 3.43, range [67.12, 98.44]

Radius of gyration: 22.09 Å; chains: 1; bounding box: 54×36×53 Å